Protein AF-A0AA37CK07-F1 (afdb_monomer)

InterPro domains:
  IPR002177 DNA-binding protein Dps [PTHR42932] (2-81)
  IPR002513 Tn3 transposase DDE domain [PF01526] (79-232)
  IPR009078 Ferritin-like superfamily [SSF47240] (3-80)
  IPR012347 Ferritin-like [G3DSA:1.20.1260.10] (1-104)

Secondary structure (DSSP, 8-state):
--HHHHHHHHHHHHHHHHHHHHHHHHH--STTHHHHHHHHHHHHHHHHHHHHHHHHHHHHTT-----SHHHHHHH----THHHHHHHHHHTTSS-HHHHHHHHHHSTTT-HHHHHHHHHHHHHHHHHHHHHHH-HHHHHHHHHHHHHHHHHHHHHHHHTTGGGG----SSHHHHHHHHHHHHHHHHHHHHHHHHHHHHHHHHHHHTT----HHHHTT--TT--TTS--SS-----TT--PPTT--PPPPPPPP-

Sequence (254 aa):
MTVADALKIILANSYAIYLKTKNFHWHVSGPYFRDYHLLLDEQAAEILAVTDAIAERARKTGNTTIRSIGDIARHQTIKDEILRMATSIKQGTATASLMLRKLGSYPRQNGLAVALRELGRIERTLFILDWLQSVELRRRVHAGLNKGEARNALARAVFFNRLGEIRDRSFEQQRYRASGLNLVTAAIVLWNTVYLERAANALRGHGQAVDDGLLQYLSPLGWEHINLTGDYLWRSSAKIGAGKFRPLRPLQPA

Structure (mmCIF, N/CA/C/O backbone):
data_AF-A0AA37CK07-F1
#
_entry.id   AF-A0AA37CK07-F1
#
loop_
_atom_site.group_PDB
_atom_site.id
_atom_site.type_symbol
_atom_site.label_atom_id
_atom_site.label_alt_id
_atom_site.label_comp_id
_atom_site.label_asym_id
_atom_site.label_entity_id
_atom_site.label_seq_id
_atom_site.pdbx_PDB_ins_code
_atom_site.Cartn_x
_atom_site.Cartn_y
_atom_site.Cartn_z
_atom_site.occupancy
_atom_site.B_iso_or_equiv
_atom_site.auth_seq_id
_atom_site.auth_comp_id
_atom_site.auth_asym_id
_atom_site.auth_atom_id
_atom_site.pdbx_PDB_model_num
ATOM 1 N N . MET A 1 1 ? 23.935 10.712 -4.816 1.00 58.50 1 MET A N 1
ATOM 2 C CA . MET A 1 1 ? 23.051 10.789 -5.997 1.00 58.50 1 MET A CA 1
ATOM 3 C C . MET A 1 1 ? 22.009 11.846 -5.708 1.00 58.50 1 MET A C 1
ATOM 5 O O . MET A 1 1 ? 21.306 11.714 -4.712 1.00 58.50 1 MET A O 1
ATOM 9 N N . THR A 1 2 ? 21.981 12.915 -6.494 1.00 81.12 2 THR A N 1
ATOM 10 C CA . THR A 1 2 ? 21.014 14.003 -6.302 1.00 81.12 2 THR A CA 1
ATOM 11 C C . THR A 1 2 ? 19.658 13.635 -6.915 1.00 81.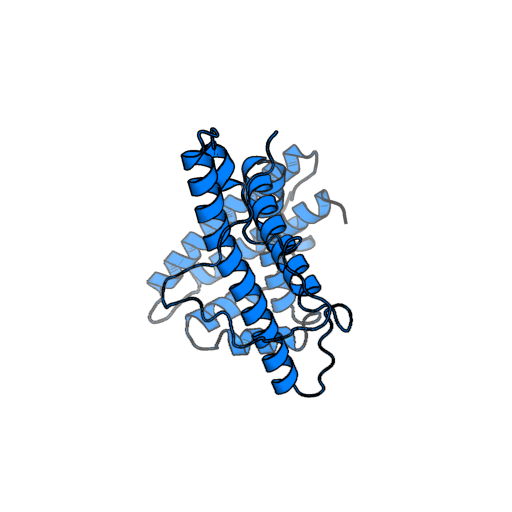12 2 THR A C 1
ATOM 13 O O . THR A 1 2 ? 19.561 12.701 -7.715 1.00 81.12 2 THR A O 1
ATOM 16 N N . VAL A 1 3 ? 18.597 14.371 -6.563 1.00 74.88 3 VAL A N 1
ATOM 17 C CA . VAL A 1 3 ? 17.275 14.226 -7.208 1.00 74.88 3 VAL A CA 1
ATOM 18 C C . VAL A 1 3 ? 17.381 14.469 -8.719 1.00 74.88 3 VAL A C 1
ATOM 20 O O . VAL A 1 3 ? 16.756 13.759 -9.504 1.00 74.88 3 VAL A O 1
ATOM 23 N N . ALA A 1 4 ? 18.236 15.407 -9.130 1.00 77.12 4 ALA A N 1
ATOM 24 C CA . ALA A 1 4 ? 18.516 15.705 -10.530 1.00 77.12 4 ALA A CA 1
ATOM 25 C C . ALA A 1 4 ? 19.107 14.499 -11.277 1.00 77.12 4 ALA A C 1
ATOM 27 O O . ALA A 1 4 ? 18.655 14.161 -12.373 1.00 77.12 4 ALA A O 1
ATOM 28 N N . ASP A 1 5 ? 20.084 13.822 -10.668 1.00 78.12 5 ASP A N 1
ATOM 29 C CA . ASP A 1 5 ? 20.725 12.640 -11.256 1.00 78.12 5 ASP A CA 1
ATOM 30 C C . ASP A 1 5 ? 19.731 11.483 -11.391 1.00 78.12 5 ASP A C 1
ATOM 32 O O . ASP A 1 5 ? 19.689 10.806 -12.418 1.00 78.12 5 ASP A O 1
ATOM 36 N N . ALA A 1 6 ? 18.884 11.288 -10.376 1.00 79.56 6 ALA A N 1
ATOM 37 C CA . ALA A 1 6 ? 17.868 10.244 -10.382 1.00 79.56 6 ALA A CA 1
ATOM 38 C C . ALA A 1 6 ? 16.823 10.462 -11.490 1.00 79.56 6 ALA A C 1
ATOM 40 O O . ALA A 1 6 ? 16.507 9.527 -12.227 1.00 79.56 6 ALA A O 1
ATOM 41 N N . LEU A 1 7 ? 16.328 11.694 -11.657 1.00 82.88 7 LEU A N 1
ATOM 42 C CA . LEU A 1 7 ? 15.384 12.039 -12.727 1.00 82.88 7 LEU A CA 1
ATOM 43 C C . LEU A 1 7 ? 16.002 11.851 -14.116 1.00 82.88 7 LEU A C 1
ATOM 45 O O . LEU A 1 7 ? 15.332 11.377 -15.031 1.00 82.88 7 LEU A O 1
ATOM 49 N N . LYS A 1 8 ? 17.294 12.159 -14.269 1.00 86.56 8 LYS A N 1
ATOM 50 C CA . LYS A 1 8 ? 18.023 11.966 -15.526 1.00 86.56 8 LYS A CA 1
ATOM 51 C C . LYS A 1 8 ? 18.152 10.486 -15.897 1.00 86.56 8 LYS A C 1
ATOM 53 O O . LYS A 1 8 ? 17.919 10.134 -17.048 1.00 86.56 8 LYS A O 1
ATOM 58 N N . ILE A 1 9 ? 18.452 9.615 -14.932 1.00 84.38 9 ILE A N 1
ATOM 59 C CA . ILE A 1 9 ? 18.501 8.157 -15.147 1.00 84.38 9 ILE A CA 1
ATOM 60 C C . ILE A 1 9 ? 17.114 7.611 -15.512 1.00 84.38 9 ILE A C 1
ATOM 62 O O . ILE A 1 9 ? 16.979 6.835 -16.455 1.00 84.38 9 ILE A O 1
ATOM 66 N N . ILE A 1 10 ? 16.070 8.042 -14.801 1.00 85.00 10 ILE A N 1
ATOM 67 C CA . ILE A 1 10 ? 14.686 7.618 -15.057 1.00 85.00 10 ILE A CA 1
ATOM 68 C C . ILE A 1 10 ? 14.226 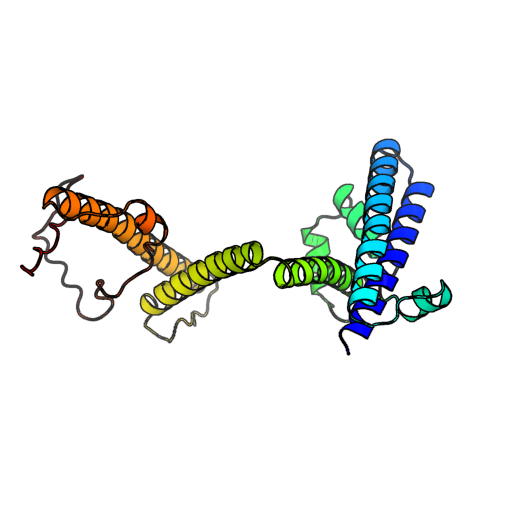8.035 -16.459 1.00 85.00 10 ILE A C 1
ATOM 70 O O . ILE A 1 10 ? 13.651 7.225 -17.189 1.00 85.00 10 ILE A O 1
ATOM 74 N N . LEU A 1 11 ? 14.534 9.265 -16.872 1.00 87.81 11 LEU A N 1
ATOM 75 C CA . LEU A 1 11 ? 14.229 9.740 -18.217 1.00 87.81 11 LEU A CA 1
ATOM 76 C C . LEU A 1 11 ? 14.974 8.914 -19.282 1.00 87.81 11 LEU A C 1
ATOM 78 O O . LEU A 1 11 ? 14.374 8.524 -20.280 1.00 87.81 11 LEU A O 1
ATOM 82 N N . ALA A 1 12 ? 16.246 8.568 -19.045 1.00 86.88 12 ALA A N 1
ATOM 83 C CA . ALA A 1 12 ? 17.048 7.765 -19.978 1.00 86.88 12 ALA A CA 1
ATOM 84 C C . ALA A 1 12 ? 16.465 6.360 -20.133 1.00 86.88 12 ALA A C 1
ATOM 86 O O . ALA A 1 12 ? 16.317 5.845 -21.239 1.00 86.88 12 ALA A O 1
ATOM 87 N N . ASN A 1 13 ? 16.079 5.768 -19.008 1.00 84.19 13 ASN A N 1
ATOM 88 C CA . ASN A 1 13 ? 15.427 4.472 -18.954 1.00 84.19 13 ASN A CA 1
ATOM 89 C C . ASN A 1 13 ? 14.078 4.460 -19.670 1.00 84.19 13 ASN A C 1
ATOM 91 O O . ASN A 1 13 ? 13.774 3.484 -20.347 1.00 84.19 13 ASN A O 1
ATOM 95 N N . SER A 1 14 ? 13.299 5.536 -19.575 1.00 86.56 14 SER A N 1
ATOM 96 C CA . SER A 1 14 ? 11.994 5.630 -20.239 1.00 86.56 14 SER A CA 1
ATOM 97 C C . SER A 1 14 ? 12.145 5.619 -21.765 1.00 86.56 14 SER A C 1
ATOM 99 O O . SER A 1 14 ? 11.479 4.838 -22.441 1.00 86.56 14 SER A O 1
ATOM 101 N N . TYR A 1 15 ? 13.110 6.372 -22.307 1.00 87.88 15 TYR A N 1
ATOM 102 C CA . TYR A 1 15 ? 13.451 6.308 -23.735 1.00 87.88 15 TYR A CA 1
ATOM 103 C C . TYR A 1 15 ? 14.002 4.940 -24.159 1.00 87.88 15 TYR A C 1
ATOM 105 O O . TYR A 1 15 ? 13.663 4.439 -25.233 1.00 87.88 15 TYR A O 1
ATOM 113 N N . ALA A 1 16 ? 14.831 4.314 -23.319 1.00 84.81 16 ALA A N 1
ATOM 114 C CA . ALA A 1 16 ? 15.353 2.978 -23.582 1.00 84.81 16 ALA A CA 1
ATOM 115 C C . ALA A 1 16 ? 14.232 1.929 -23.638 1.00 84.81 16 ALA A C 1
ATOM 117 O O . ALA A 1 16 ? 14.236 1.080 -24.527 1.00 84.81 16 ALA A O 1
ATOM 118 N N . ILE A 1 17 ? 13.264 1.992 -22.718 1.00 81.75 17 ILE A N 1
ATOM 119 C CA . ILE A 1 17 ? 12.090 1.113 -22.725 1.00 81.75 17 ILE A CA 1
ATOM 120 C C . ILE A 1 17 ? 11.251 1.381 -23.972 1.00 81.75 17 ILE A C 1
ATOM 122 O O . ILE A 1 17 ? 10.950 0.429 -24.681 1.00 81.75 17 ILE A O 1
ATOM 126 N N . TYR A 1 18 ? 10.931 2.644 -24.274 1.00 85.00 18 TYR A N 1
ATOM 127 C CA . TYR A 1 18 ? 10.155 3.017 -25.459 1.00 85.00 18 TYR A CA 1
ATOM 128 C C . TYR A 1 18 ? 10.729 2.394 -26.736 1.00 85.00 18 TYR A C 1
ATOM 130 O O . TYR A 1 18 ? 10.026 1.691 -27.466 1.00 85.00 18 TYR A O 1
ATOM 138 N N . LEU A 1 19 ? 12.030 2.597 -26.974 1.00 80.12 19 LEU A N 1
ATOM 139 C CA . LEU A 1 19 ? 12.687 2.104 -28.180 1.00 80.12 19 LEU A CA 1
ATOM 140 C C . LEU A 1 19 ? 12.659 0.573 -28.251 1.00 80.12 19 LEU A C 1
ATOM 142 O O . LEU A 1 19 ? 12.423 0.009 -29.319 1.00 80.12 19 LEU A O 1
ATOM 146 N N . LYS A 1 20 ? 12.854 -0.106 -27.116 1.00 76.06 20 LYS A N 1
ATOM 147 C CA . LYS A 1 20 ? 12.759 -1.568 -27.048 1.00 76.06 20 LYS A CA 1
ATOM 148 C C . LYS A 1 20 ? 11.330 -2.035 -27.323 1.00 76.06 20 LYS A C 1
ATOM 150 O O . LYS A 1 20 ? 11.146 -2.941 -28.126 1.00 76.06 20 LYS A O 1
ATOM 155 N N . THR A 1 21 ? 10.317 -1.404 -26.735 1.00 71.38 21 THR A N 1
ATOM 156 C CA . THR A 1 21 ? 8.905 -1.737 -26.972 1.00 71.38 21 THR A CA 1
ATOM 157 C C . THR A 1 21 ? 8.539 -1.586 -28.452 1.00 71.38 21 THR A C 1
ATOM 159 O O . THR A 1 21 ? 7.966 -2.511 -29.030 1.00 71.38 21 THR A O 1
ATOM 162 N N . LYS A 1 22 ? 8.959 -0.492 -29.110 1.00 79.62 22 LYS A N 1
ATOM 163 C CA . LYS A 1 22 ? 8.770 -0.314 -30.562 1.00 79.62 22 LYS A CA 1
ATOM 164 C C . LYS A 1 22 ? 9.529 -1.352 -31.385 1.00 79.62 22 LYS A C 1
ATOM 166 O O . LYS A 1 22 ? 8.982 -1.857 -32.362 1.00 79.62 22 LYS A O 1
ATOM 171 N N . ASN A 1 23 ? 10.740 -1.730 -30.969 1.00 67.62 23 ASN A N 1
ATOM 172 C CA . ASN A 1 23 ? 11.483 -2.805 -31.618 1.00 67.62 23 ASN A CA 1
ATOM 173 C C . ASN A 1 23 ? 10.697 -4.128 -31.598 1.00 67.62 23 ASN A C 1
ATOM 175 O O . ASN A 1 23 ? 10.566 -4.757 -32.643 1.00 67.62 23 ASN A O 1
ATOM 179 N N . PHE A 1 24 ? 10.094 -4.514 -30.470 1.00 60.53 24 PHE A N 1
ATOM 180 C CA . PHE A 1 24 ? 9.226 -5.697 -30.428 1.00 60.53 24 PHE A CA 1
ATOM 181 C C . PHE A 1 24 ? 7.955 -5.525 -31.262 1.00 60.53 24 PHE A C 1
ATOM 183 O O . PHE A 1 24 ? 7.579 -6.452 -31.966 1.00 60.53 24 PHE A O 1
ATOM 190 N N . HIS A 1 25 ? 7.312 -4.358 -31.232 1.00 66.50 25 HIS A N 1
ATOM 191 C CA . HIS A 1 25 ? 6.132 -4.081 -32.057 1.00 66.50 25 HIS A CA 1
ATOM 192 C C . HIS A 1 25 ? 6.405 -4.276 -33.562 1.00 66.50 25 HIS A C 1
ATOM 194 O O . HIS A 1 25 ? 5.551 -4.811 -34.269 1.00 66.50 25 HIS A O 1
ATOM 200 N N . TRP A 1 26 ? 7.596 -3.903 -34.045 1.00 64.06 26 TRP A N 1
ATOM 201 C CA . TRP A 1 26 ? 7.992 -4.102 -35.445 1.00 64.06 26 TRP A CA 1
ATOM 202 C C . TRP A 1 26 ? 8.338 -5.554 -35.790 1.00 64.06 26 TRP A C 1
ATOM 204 O O . TRP A 1 26 ? 8.102 -5.975 -36.917 1.00 64.06 26 TRP A O 1
ATOM 214 N N . HIS A 1 27 ? 8.899 -6.313 -34.845 1.00 59.53 27 HIS A N 1
ATOM 215 C CA . HIS A 1 27 ? 9.445 -7.653 -35.105 1.00 59.53 27 HIS A CA 1
ATOM 216 C C . HIS A 1 27 ? 8.614 -8.801 -34.502 1.00 59.53 27 HIS A C 1
ATOM 218 O O . HIS A 1 27 ? 9.009 -9.965 -34.593 1.00 59.53 27 HIS A O 1
ATOM 224 N N . VAL A 1 28 ? 7.475 -8.509 -33.864 1.00 56.69 28 VAL A N 1
ATOM 225 C CA . VAL A 1 28 ? 6.564 -9.533 -33.336 1.00 56.69 28 VAL A CA 1
ATOM 226 C C . VAL A 1 28 ? 5.950 -10.340 -34.480 1.00 56.69 28 VAL A C 1
ATOM 228 O O . VAL A 1 28 ? 5.618 -9.805 -35.533 1.00 56.69 28 VAL A O 1
ATOM 231 N N . SER A 1 29 ? 5.801 -11.646 -34.277 1.00 56.16 29 SER A N 1
ATOM 232 C CA . SER A 1 29 ? 5.223 -12.584 -35.242 1.00 56.16 29 SER A CA 1
ATOM 233 C C . SER A 1 29 ? 4.518 -13.736 -34.515 1.00 56.16 29 SER A C 1
ATOM 235 O O . SER A 1 29 ? 4.675 -13.905 -33.303 1.00 56.16 29 SER A O 1
ATOM 237 N N . GLY A 1 30 ? 3.716 -14.519 -35.242 1.00 66.69 30 GLY A N 1
ATOM 238 C CA . GLY A 1 30 ? 3.022 -15.701 -34.722 1.00 66.69 30 GLY A CA 1
ATOM 239 C C . GLY A 1 30 ? 1.492 -15.574 -34.675 1.00 66.69 30 GLY A C 1
ATOM 240 O O . GLY A 1 30 ? 0.941 -14.565 -35.117 1.00 66.69 30 GLY A O 1
ATOM 241 N N . PRO A 1 31 ? 0.792 -16.590 -34.129 1.00 52.53 31 PRO A N 1
ATOM 242 C CA . PRO A 1 31 ? -0.672 -16.716 -34.204 1.00 52.53 31 PRO A CA 1
ATOM 243 C C . PRO A 1 31 ? -1.464 -15.545 -33.605 1.00 52.53 31 PRO A C 1
ATOM 245 O O . PRO A 1 31 ? -2.593 -15.291 -34.005 1.00 52.53 31 PRO A O 1
ATOM 248 N N . TYR A 1 32 ? -0.857 -14.810 -32.673 1.00 61.09 32 TYR A N 1
ATOM 249 C CA . TYR A 1 32 ? -1.463 -13.680 -31.963 1.00 61.09 32 TYR A CA 1
ATOM 250 C C . TYR A 1 32 ? -0.870 -12.324 -32.378 1.00 61.09 32 TYR A C 1
ATOM 252 O O . TYR A 1 32 ? -0.945 -11.357 -31.622 1.00 61.09 32 TYR A O 1
ATOM 260 N N . PHE A 1 33 ? -0.235 -12.249 -33.555 1.00 61.75 33 PHE A N 1
ATOM 261 C CA . PHE A 1 33 ? 0.481 -11.065 -34.043 1.00 61.75 33 PHE A CA 1
ATOM 262 C C . PHE A 1 33 ? -0.279 -9.754 -33.800 1.00 61.75 33 PHE A C 1
ATOM 264 O O . PHE A 1 33 ? 0.271 -8.837 -33.196 1.00 61.75 33 PHE A O 1
ATOM 271 N N . ARG A 1 34 ? -1.551 -9.687 -34.212 1.00 67.00 34 ARG A N 1
ATOM 272 C CA . ARG A 1 34 ? -2.364 -8.465 -34.151 1.00 67.00 34 ARG A CA 1
ATOM 273 C C . ARG A 1 34 ? -2.510 -7.922 -32.728 1.00 67.00 34 ARG A C 1
ATOM 275 O O . ARG A 1 34 ? -2.295 -6.734 -32.508 1.00 67.00 34 ARG A O 1
ATOM 282 N N . ASP A 1 35 ? -2.841 -8.782 -31.772 1.00 58.94 35 ASP A N 1
ATOM 283 C CA . ASP A 1 35 ? -3.107 -8.363 -30.393 1.00 58.94 35 ASP A CA 1
ATOM 284 C C . ASP A 1 35 ? -1.831 -7.886 -29.698 1.00 58.94 35 ASP A C 1
ATOM 286 O O . ASP A 1 35 ? -1.844 -6.903 -28.959 1.00 58.94 35 ASP A O 1
ATOM 290 N N . TYR A 1 36 ? -0.701 -8.547 -29.964 1.00 51.12 36 TYR A N 1
ATOM 291 C CA . TYR A 1 36 ? 0.589 -8.101 -29.443 1.00 51.12 36 TYR A CA 1
ATOM 292 C C . TYR A 1 36 ? 1.091 -6.836 -30.133 1.00 51.12 36 TYR A C 1
ATOM 294 O O . TYR A 1 36 ? 1.643 -5.972 -29.459 1.00 51.12 36 TYR A O 1
ATOM 302 N N . HIS A 1 37 ? 0.887 -6.707 -31.442 1.00 68.50 37 HIS A N 1
ATOM 303 C CA . HIS A 1 37 ? 1.281 -5.526 -32.198 1.00 68.50 37 HIS A CA 1
ATOM 304 C C . HIS A 1 37 ? 0.569 -4.271 -31.676 1.00 68.50 37 HIS A C 1
ATOM 306 O O . HIS A 1 37 ? 1.240 -3.280 -31.398 1.00 68.50 37 HIS A O 1
ATOM 312 N N . LEU A 1 38 ? -0.751 -4.340 -31.460 1.00 66.00 38 LEU A N 1
ATOM 313 C CA . LEU A 1 38 ? -1.540 -3.230 -30.912 1.00 66.00 38 LEU A CA 1
ATOM 314 C C . LEU A 1 38 ? -1.180 -2.923 -29.454 1.00 66.00 38 LEU A C 1
ATOM 316 O O . LEU A 1 38 ? -0.927 -1.771 -29.124 1.00 66.00 38 LEU A O 1
ATOM 320 N N . LEU A 1 39 ? -1.076 -3.948 -28.601 1.00 72.81 39 LEU A N 1
ATOM 321 C CA . LEU A 1 39 ? -0.712 -3.765 -27.192 1.00 72.81 39 LEU A CA 1
ATOM 322 C C . LEU A 1 39 ? 0.665 -3.107 -27.029 1.00 72.81 39 LEU A C 1
ATOM 324 O O . LEU A 1 39 ? 0.839 -2.225 -26.195 1.00 72.81 39 LEU A O 1
ATOM 328 N N . LEU A 1 40 ? 1.663 -3.545 -27.799 1.00 66.75 40 LEU A N 1
ATOM 329 C CA . LEU A 1 40 ? 3.005 -2.967 -27.727 1.00 66.75 40 LEU A CA 1
ATOM 330 C C . LEU A 1 40 ? 3.031 -1.529 -28.261 1.00 66.75 40 LEU A C 1
ATOM 332 O O . LEU A 1 40 ? 3.838 -0.730 -27.792 1.00 66.75 40 LEU A O 1
ATOM 336 N N . ASP A 1 41 ? 2.165 -1.188 -29.216 1.00 75.31 41 ASP A N 1
ATOM 337 C CA . ASP A 1 41 ? 2.055 0.183 -29.718 1.00 75.31 41 ASP A CA 1
ATOM 338 C C . ASP A 1 41 ? 1.420 1.119 -28.686 1.00 75.31 41 ASP A C 1
ATOM 340 O O . ASP A 1 41 ? 1.963 2.186 -28.403 1.00 75.31 41 ASP A O 1
ATOM 344 N N . GLU A 1 42 ? 0.333 0.671 -28.056 1.00 78.06 42 GLU A N 1
ATOM 345 C CA . GLU A 1 42 ? -0.335 1.375 -26.959 1.00 78.06 42 GLU A CA 1
ATOM 346 C C . GLU A 1 42 ? 0.635 1.618 -25.796 1.00 78.06 42 GLU A C 1
ATOM 348 O O . GLU A 1 42 ? 0.844 2.757 -25.378 1.00 78.06 42 GLU A O 1
ATOM 353 N N . GLN A 1 43 ? 1.343 0.574 -25.356 1.00 69.69 43 GLN A N 1
ATOM 354 C CA . GLN A 1 43 ? 2.358 0.699 -24.310 1.00 69.69 43 GLN A CA 1
ATOM 355 C C . GLN A 1 43 ? 3.488 1.656 -24.705 1.00 69.69 43 GLN A C 1
ATOM 357 O O . GLN A 1 43 ? 3.973 2.422 -23.874 1.00 69.69 43 GLN A O 1
ATOM 362 N N . ALA A 1 44 ? 3.940 1.634 -25.963 1.00 77.06 44 ALA A N 1
ATOM 363 C CA . ALA A 1 44 ? 4.968 2.561 -26.422 1.00 77.06 44 ALA A CA 1
ATOM 364 C C . ALA A 1 44 ? 4.475 4.017 -26.384 1.00 77.06 44 ALA A C 1
ATOM 366 O O . ALA A 1 44 ? 5.236 4.894 -25.971 1.00 77.06 44 ALA A O 1
ATOM 367 N N . ALA A 1 45 ? 3.222 4.273 -26.762 1.00 84.12 45 ALA A N 1
ATOM 368 C CA . ALA A 1 45 ? 2.621 5.601 -26.690 1.00 84.12 45 ALA A CA 1
ATOM 369 C C . ALA A 1 45 ? 2.533 6.109 -25.240 1.00 84.12 45 ALA A C 1
ATOM 371 O O . ALA A 1 45 ? 2.940 7.239 -24.963 1.00 84.12 45 ALA A O 1
ATOM 372 N N . GLU A 1 46 ? 2.097 5.261 -24.304 1.00 82.19 46 GLU A N 1
ATOM 373 C CA . GLU A 1 46 ? 2.057 5.587 -22.872 1.00 82.19 46 GLU A CA 1
ATOM 374 C C . GLU A 1 46 ? 3.453 5.907 -22.319 1.00 82.19 46 GLU A C 1
ATOM 376 O O . GLU A 1 46 ? 3.655 6.935 -21.670 1.00 82.19 46 GLU A O 1
ATOM 381 N N . ILE A 1 47 ? 4.449 5.065 -22.618 1.00 80.69 47 ILE A N 1
ATOM 382 C CA . ILE A 1 47 ? 5.831 5.266 -22.160 1.00 80.69 47 ILE A CA 1
ATOM 383 C C . ILE A 1 47 ? 6.413 6.564 -22.732 1.00 80.69 47 ILE A C 1
ATOM 385 O O . ILE A 1 47 ? 7.109 7.295 -22.021 1.00 80.69 47 ILE A O 1
ATOM 389 N N . LEU A 1 48 ? 6.129 6.870 -24.002 1.00 87.81 48 LEU A N 1
ATOM 390 C CA . LEU A 1 48 ? 6.599 8.099 -24.632 1.00 87.81 48 LEU A CA 1
ATOM 391 C C . LEU A 1 48 ? 5.962 9.332 -23.976 1.00 87.81 48 LEU A C 1
ATOM 393 O O . LEU A 1 48 ? 6.678 10.277 -23.655 1.00 87.81 48 LEU A O 1
ATOM 397 N N . ALA A 1 49 ? 4.658 9.300 -23.694 1.00 84.38 49 ALA A N 1
ATOM 398 C CA . ALA A 1 49 ? 3.955 10.383 -23.003 1.00 84.38 49 ALA A CA 1
ATOM 399 C C . ALA A 1 49 ? 4.518 10.648 -21.592 1.00 84.38 49 ALA A C 1
ATOM 401 O O . ALA A 1 49 ? 4.698 11.798 -21.189 1.00 84.38 49 ALA A O 1
ATOM 402 N N . VAL A 1 50 ? 4.881 9.594 -20.855 1.00 84.81 50 VAL A N 1
ATOM 403 C CA . VAL A 1 50 ? 5.497 9.715 -19.522 1.00 84.81 50 VAL A CA 1
ATOM 404 C C . VAL A 1 50 ? 6.857 10.425 -19.577 1.00 84.81 50 VAL A C 1
ATOM 406 O O . VAL A 1 50 ? 7.226 11.117 -18.622 1.00 84.81 50 VAL A O 1
ATOM 409 N N . THR A 1 51 ? 7.606 10.307 -20.683 1.00 88.94 51 THR A N 1
ATOM 410 C CA . THR A 1 51 ? 8.921 10.964 -20.805 1.00 88.94 51 THR A CA 1
ATOM 411 C C . THR A 1 51 ? 8.831 12.485 -20.710 1.00 88.94 51 THR A C 1
ATOM 413 O O . THR A 1 51 ? 9.673 13.100 -20.050 1.00 88.94 51 THR A O 1
ATOM 416 N N . ASP A 1 52 ? 7.793 13.081 -21.297 1.00 85.25 52 ASP A N 1
ATOM 417 C CA . ASP A 1 52 ? 7.573 14.524 -21.275 1.00 85.25 52 ASP A CA 1
ATOM 418 C C . ASP A 1 52 ? 7.236 15.003 -19.857 1.00 85.25 52 ASP A C 1
ATOM 420 O O . ASP A 1 52 ? 7.912 15.874 -19.309 1.00 85.25 52 ASP A O 1
ATOM 424 N N . ALA A 1 53 ? 6.319 14.308 -19.178 1.00 85.62 53 ALA A N 1
ATOM 425 C CA . ALA A 1 53 ? 5.972 14.595 -17.789 1.00 85.62 53 ALA A CA 1
ATOM 426 C C . ALA A 1 53 ? 7.197 14.551 -16.850 1.00 85.62 53 ALA A C 1
ATOM 428 O O . ALA A 1 53 ? 7.342 15.402 -15.967 1.00 85.62 53 ALA A O 1
ATOM 429 N N . ILE A 1 54 ? 8.108 13.588 -17.034 1.00 84.38 54 ILE A N 1
ATOM 430 C CA . ILE A 1 54 ? 9.362 13.507 -16.264 1.00 84.38 54 ILE A CA 1
ATOM 431 C C . ILE A 1 54 ? 10.293 14.679 -16.614 1.00 84.38 54 ILE A C 1
ATOM 433 O O . ILE A 1 54 ? 10.877 15.293 -15.714 1.00 84.38 54 ILE A O 1
ATOM 437 N N . ALA A 1 55 ? 10.440 14.998 -17.902 1.00 85.56 55 ALA A N 1
ATOM 438 C CA . ALA A 1 55 ? 11.315 16.066 -18.376 1.00 85.56 55 ALA A CA 1
ATOM 439 C C . ALA A 1 55 ? 10.849 17.451 -17.895 1.00 85.56 55 ALA A C 1
ATOM 441 O O . ALA A 1 55 ? 11.649 18.206 -17.331 1.00 85.56 55 ALA A O 1
ATOM 442 N N . GLU A 1 56 ? 9.562 17.769 -18.029 1.00 87.50 56 GLU A N 1
ATOM 443 C CA . GLU A 1 56 ? 8.981 19.023 -17.549 1.00 87.50 56 GLU A CA 1
ATOM 444 C C . GLU A 1 56 ? 9.135 19.180 -16.032 1.00 87.50 56 GLU A C 1
ATOM 446 O O . GLU A 1 56 ? 9.510 20.249 -15.539 1.00 87.50 56 GLU A O 1
ATOM 451 N N . ARG A 1 57 ? 8.903 18.106 -15.265 1.00 79.19 57 ARG A N 1
ATOM 452 C CA . ARG A 1 57 ? 9.066 18.118 -13.800 1.00 79.19 57 ARG A CA 1
ATOM 453 C C . ARG A 1 57 ? 10.534 18.305 -13.388 1.00 79.19 57 ARG A C 1
ATOM 455 O O . ARG A 1 57 ? 10.815 19.033 -12.431 1.00 79.19 57 ARG A O 1
ATOM 462 N N . ALA A 1 58 ? 11.487 17.735 -14.125 1.00 83.38 58 ALA A N 1
ATOM 463 C CA . ALA A 1 58 ? 12.911 17.991 -13.906 1.00 83.38 58 ALA A CA 1
ATOM 464 C C . ALA A 1 58 ? 13.283 19.462 -14.184 1.00 83.38 58 ALA A C 1
ATOM 466 O O . ALA A 1 58 ? 14.045 20.057 -13.422 1.00 83.38 58 ALA A O 1
ATOM 467 N N . ARG A 1 59 ? 12.702 20.091 -15.214 1.00 86.75 59 ARG A N 1
ATOM 468 C CA . ARG A 1 59 ? 12.913 21.523 -15.499 1.00 86.75 59 ARG A CA 1
ATOM 469 C C . ARG A 1 59 ? 12.290 22.433 -14.439 1.00 86.75 59 ARG A C 1
ATOM 471 O O . ARG A 1 59 ? 12.953 23.370 -14.001 1.00 86.75 59 ARG A O 1
ATOM 478 N N . LYS A 1 60 ? 11.075 22.129 -13.967 1.00 83.06 60 LYS A N 1
ATOM 479 C CA . LYS A 1 60 ? 10.380 22.882 -12.899 1.00 83.06 60 LYS A CA 1
ATOM 480 C C . LYS A 1 60 ? 11.136 22.892 -11.565 1.00 83.06 60 LYS A C 1
ATOM 482 O O . LYS A 1 60 ? 10.972 23.815 -10.781 1.00 83.06 60 LYS A O 1
ATOM 487 N N . THR A 1 61 ? 11.992 21.900 -11.320 1.00 76.44 61 THR A N 1
ATOM 488 C CA . THR A 1 61 ? 12.852 21.823 -10.124 1.00 76.44 61 THR A CA 1
ATOM 489 C C . THR A 1 61 ? 14.238 22.456 -10.321 1.00 76.44 61 THR A C 1
ATOM 491 O O . THR A 1 61 ? 15.120 22.263 -9.490 1.00 76.44 61 THR A O 1
ATOM 494 N N . GLY A 1 62 ? 14.448 23.202 -11.415 1.00 77.88 62 GLY A N 1
ATOM 495 C CA . GLY A 1 62 ? 15.707 23.891 -11.731 1.00 77.88 62 GLY A CA 1
ATOM 496 C C . GLY A 1 62 ? 16.783 23.000 -12.360 1.00 77.88 62 GLY A C 1
ATOM 497 O O . GLY A 1 62 ? 17.891 23.461 -12.630 1.00 77.88 62 GLY A O 1
ATOM 498 N N . ASN A 1 63 ? 16.476 21.728 -12.628 1.00 80.12 63 ASN A N 1
ATOM 499 C CA . ASN A 1 63 ? 17.457 20.751 -13.083 1.00 80.12 63 ASN A CA 1
ATOM 500 C C . ASN A 1 63 ? 17.578 20.701 -14.615 1.00 80.12 63 ASN A C 1
ATOM 502 O O . ASN A 1 63 ? 16.746 21.208 -15.376 1.00 80.12 63 ASN A O 1
ATOM 506 N N . THR A 1 64 ? 18.661 20.085 -15.090 1.00 80.81 64 THR A N 1
ATOM 507 C CA . THR A 1 64 ? 18.883 19.820 -16.519 1.00 80.81 64 THR A CA 1
ATOM 508 C C . THR A 1 64 ? 18.404 18.421 -16.892 1.00 80.81 64 THR A C 1
ATOM 510 O O . THR A 1 64 ? 18.552 17.477 -16.117 1.00 80.81 64 THR A O 1
ATOM 513 N N . THR A 1 65 ? 17.857 18.282 -18.097 1.00 84.12 65 THR A N 1
ATOM 514 C CA . THR A 1 65 ? 17.342 17.018 -18.641 1.00 84.12 65 THR A CA 1
ATOM 515 C C . THR A 1 65 ? 18.335 16.376 -19.613 1.00 84.12 65 THR A C 1
ATOM 517 O O . THR A 1 65 ? 19.449 16.871 -19.815 1.00 84.12 65 THR A O 1
ATOM 520 N N . ILE A 1 66 ? 17.940 15.237 -20.184 1.00 86.69 66 ILE A N 1
ATOM 521 C CA . ILE A 1 66 ? 18.639 14.572 -21.287 1.00 86.69 66 ILE A CA 1
ATOM 522 C C . ILE A 1 66 ? 18.593 15.451 -22.534 1.00 86.69 66 ILE A C 1
ATOM 524 O O . ILE A 1 66 ? 17.565 16.060 -22.815 1.00 86.69 66 ILE A O 1
ATOM 528 N N . ARG A 1 67 ? 19.705 15.505 -23.276 1.00 85.06 67 ARG A N 1
ATOM 529 C CA . ARG A 1 67 ? 19.858 16.403 -24.430 1.00 85.06 67 ARG A CA 1
ATOM 530 C C . ARG A 1 67 ? 20.136 15.680 -25.742 1.00 85.06 67 ARG A C 1
ATOM 532 O O . ARG A 1 67 ? 20.084 16.300 -26.795 1.00 85.06 67 ARG A O 1
ATOM 539 N N . SER A 1 68 ? 20.465 14.392 -25.695 1.00 86.25 68 SER A N 1
ATOM 540 C CA . SER A 1 68 ? 20.851 13.630 -26.881 1.00 86.25 68 SER A CA 1
ATOM 541 C C . SER A 1 68 ? 20.667 12.129 -26.688 1.00 86.25 68 SER A C 1
ATOM 543 O O . SER A 1 68 ? 20.656 11.628 -25.563 1.00 86.25 68 SER A O 1
ATOM 545 N N . ILE A 1 69 ? 20.625 11.393 -27.802 1.00 83.69 69 ILE A N 1
ATOM 546 C CA . ILE A 1 69 ? 20.661 9.923 -27.803 1.00 83.69 69 ILE A CA 1
ATOM 547 C C . ILE A 1 69 ? 21.932 9.409 -27.106 1.00 83.69 69 ILE A C 1
ATOM 549 O O . ILE A 1 69 ? 21.875 8.447 -26.343 1.00 83.69 69 ILE A O 1
ATOM 553 N N . GLY A 1 70 ? 23.068 10.090 -27.287 1.00 83.06 70 GLY A N 1
ATOM 554 C CA . GLY A 1 70 ? 24.311 9.762 -26.585 1.00 83.06 70 GLY A CA 1
ATOM 555 C C . GLY A 1 70 ? 24.215 9.941 -25.065 1.00 83.06 70 GLY A C 1
ATOM 556 O O . GLY A 1 70 ? 24.812 9.167 -24.319 1.00 83.06 70 GLY A O 1
ATOM 557 N N . ASP A 1 71 ? 23.441 10.918 -24.587 1.00 84.50 71 ASP A N 1
ATOM 558 C CA . ASP A 1 71 ? 23.170 11.079 -23.154 1.00 84.50 71 ASP A CA 1
ATOM 559 C C . ASP A 1 71 ? 22.238 9.985 -22.628 1.00 84.50 71 ASP A C 1
ATOM 561 O O . ASP A 1 71 ? 22.481 9.485 -21.530 1.00 84.50 71 ASP A O 1
ATOM 565 N N . ILE A 1 72 ? 21.224 9.578 -23.405 1.00 84.56 72 ILE A N 1
ATOM 566 C CA . ILE A 1 72 ? 20.366 8.426 -23.075 1.00 84.56 72 ILE A CA 1
ATOM 567 C C . ILE A 1 72 ? 21.240 7.185 -22.908 1.00 84.56 72 ILE A C 1
ATOM 569 O O . ILE A 1 72 ? 21.178 6.521 -21.877 1.00 84.56 72 ILE A O 1
ATOM 573 N N . ALA A 1 73 ? 22.115 6.914 -23.878 1.00 78.88 73 ALA A N 1
ATOM 574 C CA . ALA A 1 73 ? 22.984 5.746 -23.857 1.00 78.88 73 ALA A CA 1
ATOM 575 C C . ALA A 1 73 ? 23.940 5.726 -22.654 1.00 78.88 73 ALA A C 1
ATOM 577 O O . ALA A 1 73 ? 24.182 4.661 -22.091 1.00 78.88 73 ALA A O 1
ATOM 578 N N . ARG A 1 74 ? 24.449 6.894 -22.238 1.00 81.50 74 ARG A N 1
ATOM 579 C CA . ARG A 1 74 ? 25.344 7.033 -21.078 1.00 81.50 74 ARG A CA 1
ATOM 580 C C . ARG A 1 74 ? 24.646 6.855 -19.728 1.00 81.50 74 ARG A C 1
ATOM 582 O O . ARG A 1 74 ? 25.305 6.454 -18.775 1.00 81.50 74 ARG A O 1
ATOM 589 N N . HIS A 1 75 ? 23.354 7.169 -19.632 1.00 84.62 75 HIS A N 1
ATOM 590 C CA . HIS A 1 75 ? 22.631 7.195 -18.352 1.00 84.62 75 HIS A CA 1
ATOM 591 C C . HIS A 1 75 ? 21.585 6.085 -18.201 1.00 84.62 75 HIS A C 1
ATOM 593 O O . HIS A 1 75 ? 21.104 5.866 -17.089 1.00 84.62 75 HIS A O 1
ATOM 599 N N . GLN A 1 76 ? 21.226 5.383 -19.281 1.00 79.56 76 GLN A N 1
ATOM 600 C CA . GLN A 1 76 ? 20.331 4.234 -19.196 1.00 79.56 76 GLN A CA 1
ATOM 601 C C . GLN A 1 76 ? 20.979 3.108 -18.385 1.00 79.56 76 GLN A C 1
ATOM 603 O O . GLN A 1 76 ? 22.165 2.803 -18.508 1.00 79.56 76 GLN A O 1
ATOM 608 N N . THR A 1 77 ? 20.167 2.441 -17.582 1.00 76.69 77 THR A N 1
ATOM 609 C CA . THR A 1 77 ? 20.542 1.253 -16.814 1.00 76.69 77 THR A CA 1
ATOM 610 C C . THR A 1 77 ? 19.768 0.011 -17.267 1.00 76.69 77 THR A C 1
ATOM 612 O O . THR A 1 77 ? 20.112 -1.108 -16.879 1.00 76.69 77 THR A O 1
ATOM 615 N N . ILE A 1 78 ? 18.753 0.180 -18.124 1.00 66.25 78 ILE A N 1
ATOM 616 C CA . ILE A 1 78 ? 17.906 -0.897 -18.647 1.00 66.25 78 ILE A CA 1
ATOM 617 C C . ILE A 1 78 ? 18.569 -1.603 -19.837 1.00 66.25 78 ILE A C 1
ATOM 619 O O . ILE A 1 78 ? 18.787 -1.023 -20.899 1.00 66.25 78 ILE A O 1
ATOM 623 N N . LYS A 1 79 ? 18.825 -2.904 -19.666 1.00 64.38 79 LYS A N 1
ATOM 624 C CA . LYS A 1 79 ? 19.281 -3.828 -20.721 1.00 64.38 79 LYS A CA 1
ATOM 625 C C . LYS A 1 79 ? 18.082 -4.528 -21.388 1.00 64.38 79 LYS A C 1
ATOM 627 O O . LYS A 1 79 ? 16.993 -4.539 -20.821 1.00 64.38 79 LYS A O 1
ATOM 632 N N . ASP A 1 80 ? 18.269 -5.130 -22.566 1.00 59.44 80 ASP A N 1
ATOM 633 C CA . ASP A 1 80 ? 17.212 -5.695 -23.443 1.00 59.44 80 ASP A CA 1
ATOM 634 C C . ASP A 1 80 ? 16.297 -6.796 -22.852 1.00 59.44 80 ASP A C 1
ATOM 636 O O . ASP A 1 80 ? 15.360 -7.247 -23.505 1.00 59.44 80 ASP A O 1
ATOM 640 N N . GLU A 1 81 ? 16.508 -7.249 -21.616 1.00 63.59 81 GLU A N 1
ATOM 641 C CA . GLU A 1 81 ? 15.923 -8.504 -21.129 1.00 63.59 81 GLU A CA 1
ATOM 642 C C . GLU A 1 81 ? 14.491 -8.413 -20.559 1.00 63.59 81 GLU A C 1
ATOM 644 O O . GLU A 1 81 ? 13.820 -9.447 -20.499 1.00 63.59 81 GLU A O 1
ATOM 649 N N . ILE A 1 82 ? 13.998 -7.229 -20.147 1.00 64.56 82 ILE A N 1
ATOM 650 C CA . ILE A 1 82 ? 12.681 -7.083 -19.469 1.00 64.56 82 ILE A CA 1
ATOM 651 C C . ILE A 1 82 ? 11.529 -7.579 -20.342 1.00 64.56 82 ILE A C 1
ATOM 653 O O . ILE A 1 82 ? 10.698 -8.375 -19.901 1.00 64.56 82 ILE A O 1
ATOM 657 N N . LEU A 1 83 ? 1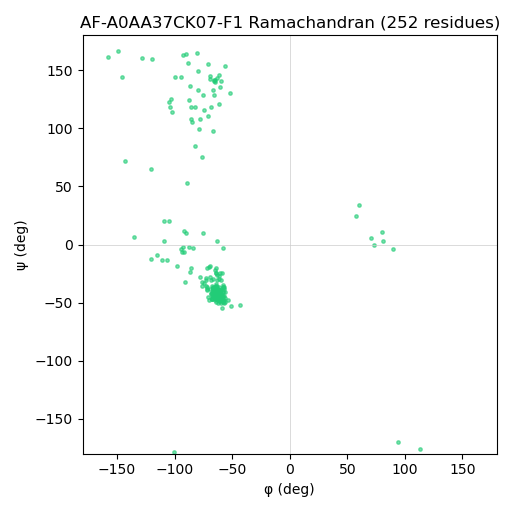1.483 -7.113 -21.587 1.00 63.78 83 LEU A N 1
ATOM 658 C CA . LEU A 1 83 ? 10.371 -7.386 -22.494 1.00 63.78 83 LEU A CA 1
ATOM 659 C C . LEU A 1 83 ? 10.314 -8.870 -22.877 1.00 63.78 83 LEU A C 1
ATOM 661 O O . LEU A 1 83 ? 9.234 -9.455 -22.896 1.00 63.78 83 LEU A O 1
ATOM 665 N N . ARG A 1 84 ? 11.472 -9.531 -23.031 1.00 68.12 84 ARG A N 1
ATOM 666 C CA . ARG A 1 84 ? 11.542 -10.988 -23.241 1.00 68.12 84 ARG A CA 1
ATOM 667 C C . ARG A 1 84 ? 10.883 -11.765 -22.094 1.00 68.12 84 ARG A C 1
ATOM 669 O O . ARG A 1 84 ? 10.184 -12.748 -22.343 1.00 68.12 84 ARG A O 1
ATOM 676 N N . MET A 1 85 ? 11.080 -11.339 -20.844 1.00 70.19 85 MET A N 1
ATOM 677 C CA . MET A 1 85 ? 10.441 -11.971 -19.683 1.00 70.19 85 MET A CA 1
ATOM 678 C C . MET A 1 85 ? 8.925 -11.755 -19.679 1.00 70.19 85 MET A C 1
ATOM 680 O O . MET A 1 85 ? 8.183 -12.718 -19.488 1.00 70.19 85 MET A O 1
ATOM 684 N N . ALA A 1 86 ? 8.467 -10.521 -19.909 1.00 65.94 86 ALA A N 1
ATOM 685 C CA . ALA A 1 86 ? 7.042 -10.192 -19.925 1.00 65.94 86 ALA A CA 1
ATOM 686 C C . ALA A 1 86 ? 6.285 -10.996 -20.996 1.00 65.94 86 ALA A C 1
ATOM 688 O O . ALA A 1 86 ? 5.256 -11.608 -20.701 1.00 65.94 86 ALA A O 1
ATOM 689 N N . THR A 1 87 ? 6.842 -11.087 -22.208 1.00 66.88 87 THR A N 1
ATOM 690 C CA . THR A 1 87 ? 6.258 -11.879 -23.298 1.00 66.88 87 THR A CA 1
ATOM 691 C C . THR A 1 87 ? 6.258 -13.374 -22.979 1.00 66.88 87 THR A C 1
ATOM 693 O O . THR A 1 87 ? 5.261 -14.039 -23.239 1.00 66.88 87 THR A O 1
ATOM 696 N N . SER A 1 88 ? 7.311 -13.904 -22.343 1.00 73.69 88 SER A N 1
ATOM 697 C CA . SER A 1 88 ? 7.366 -15.326 -21.953 1.00 73.69 88 SER A CA 1
ATOM 698 C C . SER A 1 88 ? 6.296 -15.702 -20.919 1.00 73.69 88 SER A C 1
ATOM 700 O O . SER A 1 88 ? 5.727 -16.789 -20.978 1.00 73.69 88 SER A O 1
ATOM 702 N N . ILE A 1 89 ? 5.986 -14.790 -19.989 1.00 73.12 89 ILE A N 1
ATOM 703 C CA . ILE A 1 89 ? 4.896 -14.984 -19.022 1.00 73.12 89 ILE A CA 1
ATOM 704 C C . ILE A 1 89 ? 3.540 -14.915 -19.721 1.00 73.12 89 ILE A C 1
ATOM 706 O O . ILE A 1 89 ? 2.702 -15.791 -19.522 1.00 73.12 89 ILE A O 1
ATOM 710 N N . LYS A 1 90 ? 3.327 -13.897 -20.562 1.00 65.38 90 LYS A N 1
ATOM 711 C CA . LYS A 1 90 ? 2.043 -13.676 -21.239 1.00 65.38 90 LYS A CA 1
ATOM 712 C C . LYS A 1 90 ? 1.703 -14.780 -22.252 1.00 65.38 90 LYS A C 1
ATOM 714 O O . LYS A 1 90 ? 0.530 -15.063 -22.447 1.00 65.38 90 LYS A O 1
ATOM 719 N N . GLN A 1 91 ? 2.710 -15.405 -22.861 1.00 73.62 91 GLN A N 1
ATOM 720 C CA . GLN A 1 91 ? 2.563 -16.535 -23.791 1.00 73.62 91 GLN A CA 1
ATOM 721 C C . GLN A 1 91 ? 2.528 -17.905 -23.092 1.00 73.62 91 GLN A C 1
ATOM 723 O O . GLN A 1 91 ? 2.432 -18.933 -23.754 1.00 73.62 91 GLN A O 1
ATOM 728 N N . GLY A 1 92 ? 2.676 -17.950 -21.763 1.00 74.62 92 GLY A N 1
ATOM 729 C CA . GLY A 1 92 ? 2.680 -19.200 -20.999 1.00 74.62 92 GLY A CA 1
ATOM 730 C C . GLY A 1 92 ? 3.922 -20.080 -21.191 1.00 74.62 92 GLY A C 1
ATOM 731 O O . GLY A 1 92 ? 3.976 -21.172 -20.633 1.00 74.62 92 GLY A O 1
ATOM 732 N N . THR A 1 93 ? 4.946 -19.618 -21.918 1.00 79.00 93 THR A N 1
ATOM 733 C CA . THR A 1 93 ? 6.209 -20.358 -22.101 1.00 79.00 93 THR A CA 1
ATOM 734 C C . THR A 1 93 ? 7.042 -20.415 -20.819 1.00 79.00 93 THR A C 1
ATOM 736 O O . THR A 1 93 ? 7.902 -21.282 -20.667 1.00 79.00 93 THR A O 1
ATOM 739 N N . ALA A 1 94 ? 6.772 -19.521 -19.863 1.00 72.81 94 ALA A N 1
ATOM 740 C CA . ALA A 1 94 ? 7.280 -19.596 -18.502 1.00 72.81 94 ALA A CA 1
ATOM 741 C C . ALA A 1 94 ? 6.264 -19.053 -17.492 1.00 72.81 94 ALA A C 1
ATOM 743 O O . ALA A 1 94 ? 5.593 -18.056 -17.739 1.00 72.81 94 ALA A O 1
ATOM 744 N N . THR A 1 95 ? 6.191 -19.654 -16.303 1.00 70.88 95 THR A N 1
ATOM 745 C CA . THR A 1 95 ? 5.306 -19.161 -15.240 1.00 70.88 95 THR A CA 1
ATOM 746 C C . THR A 1 95 ? 5.917 -17.968 -14.499 1.00 70.88 95 THR A C 1
ATOM 748 O O . THR A 1 95 ? 7.135 -17.874 -14.313 1.00 70.88 95 THR A O 1
ATOM 751 N N . ALA A 1 96 ? 5.064 -17.068 -13.998 1.00 63.41 96 ALA A N 1
ATOM 752 C CA . ALA A 1 96 ? 5.498 -15.938 -13.173 1.00 63.41 96 ALA A CA 1
ATOM 753 C C . ALA A 1 96 ? 6.269 -16.396 -11.917 1.00 63.41 96 ALA A C 1
ATOM 755 O O . ALA A 1 96 ? 7.264 -15.781 -11.538 1.00 63.41 96 ALA A O 1
ATOM 756 N N . SER A 1 97 ? 5.874 -17.522 -11.312 1.00 62.69 97 SER A N 1
ATOM 757 C CA . SER A 1 97 ? 6.558 -18.113 -10.155 1.00 62.69 97 SER A CA 1
ATOM 758 C C . SER A 1 97 ? 7.963 -18.624 -10.491 1.00 62.69 97 SER A C 1
ATOM 760 O O . SER A 1 97 ? 8.898 -18.394 -9.721 1.00 62.69 97 SER A O 1
ATOM 762 N N . LEU A 1 98 ? 8.145 -19.258 -11.656 1.00 67.94 98 LEU A N 1
ATOM 763 C CA . LEU A 1 98 ? 9.455 -19.695 -12.145 1.00 67.94 98 LEU A CA 1
ATOM 764 C C . LEU A 1 98 ? 10.381 -18.500 -12.398 1.00 67.94 98 LEU A C 1
ATOM 766 O O . LEU A 1 98 ? 11.551 -18.529 -12.011 1.00 67.94 98 LEU A O 1
ATOM 770 N N . MET A 1 99 ? 9.847 -17.438 -13.002 1.00 68.62 99 MET A N 1
ATOM 771 C CA . MET A 1 99 ? 10.596 -16.212 -13.267 1.00 68.62 99 MET A CA 1
ATOM 772 C C . MET A 1 99 ? 11.011 -15.509 -11.971 1.00 68.62 99 MET A C 1
ATOM 774 O O . MET A 1 99 ? 12.183 -15.180 -11.810 1.00 68.62 99 MET A O 1
ATOM 778 N N . LEU A 1 100 ? 10.104 -15.363 -10.999 1.00 64.88 100 LEU A N 1
ATOM 779 C CA . LEU A 1 100 ? 10.422 -14.791 -9.685 1.00 64.88 100 LEU A CA 1
ATOM 780 C C . LEU A 1 100 ? 11.486 -15.603 -8.939 1.00 64.88 100 LEU A C 1
ATOM 782 O O . LEU A 1 100 ? 12.418 -15.026 -8.378 1.00 64.88 100 LEU A O 1
ATOM 786 N N . ARG A 1 101 ? 11.411 -16.937 -8.995 1.00 65.06 101 ARG A N 1
ATOM 787 C CA . ARG A 1 101 ? 12.428 -17.819 -8.408 1.00 65.06 101 ARG A CA 1
ATOM 788 C C . ARG A 1 101 ? 13.805 -17.613 -9.052 1.00 65.06 101 ARG A C 1
ATOM 790 O O . ARG A 1 101 ? 14.806 -17.567 -8.343 1.00 65.06 101 ARG A O 1
ATOM 797 N N . LYS A 1 102 ? 13.859 -17.437 -10.378 1.00 65.56 102 LYS A N 1
ATOM 798 C CA . LYS A 1 102 ? 15.100 -17.180 -11.134 1.00 65.56 102 LYS A CA 1
ATOM 799 C C . LYS A 1 102 ? 15.660 -15.767 -10.916 1.00 65.56 102 LYS A C 1
ATOM 801 O O . LYS A 1 102 ? 16.869 -15.569 -10.967 1.00 65.56 102 LYS A O 1
ATOM 806 N N . LEU A 1 103 ? 14.805 -14.780 -10.658 1.00 64.56 103 LEU A N 1
ATOM 807 C CA . LEU A 1 103 ? 15.229 -13.427 -10.279 1.00 64.56 103 LEU A CA 1
ATOM 808 C C . LEU A 1 103 ? 15.775 -13.377 -8.847 1.00 64.56 103 LEU A C 1
ATOM 810 O O . LEU A 1 103 ? 16.721 -12.639 -8.574 1.00 64.56 103 LEU A O 1
ATOM 814 N N . GLY A 1 104 ? 15.191 -14.173 -7.948 1.00 60.28 104 GLY A N 1
ATOM 815 C CA . GLY A 1 104 ? 15.573 -14.250 -6.540 1.00 60.28 104 GLY A CA 1
ATOM 816 C C . GLY A 1 104 ? 16.906 -14.953 -6.273 1.00 60.28 104 GLY A C 1
ATOM 817 O O . GLY A 1 104 ? 17.499 -14.707 -5.228 1.00 60.28 104 GLY A O 1
ATOM 818 N N . SER A 1 105 ? 17.407 -15.781 -7.199 1.00 65.38 105 SER A N 1
ATOM 819 C CA . SER A 1 105 ? 18.656 -16.526 -6.993 1.00 65.38 105 SER A CA 1
ATOM 820 C C . SER A 1 105 ? 19.909 -15.642 -7.032 1.00 65.38 105 SER A C 1
ATOM 822 O O . SER A 1 105 ? 20.815 -15.862 -6.235 1.00 65.38 105 SER A O 1
ATOM 824 N N . TYR A 1 106 ? 19.952 -14.610 -7.889 1.00 59.44 106 TYR A N 1
ATOM 825 C CA . TYR A 1 106 ? 21.092 -13.676 -7.982 1.00 59.44 106 TYR A CA 1
ATOM 826 C C . TYR A 1 106 ? 20.659 -12.220 -8.262 1.00 59.44 106 TYR A C 1
ATOM 828 O O . TYR A 1 106 ? 20.911 -11.677 -9.342 1.00 59.44 106 TYR A O 1
ATOM 836 N N . PRO A 1 107 ? 20.056 -11.516 -7.285 1.00 56.12 107 PRO A N 1
ATOM 837 C CA . PRO A 1 107 ? 19.379 -10.233 -7.521 1.00 56.12 107 PRO A CA 1
ATOM 838 C C . PRO A 1 107 ? 20.298 -9.053 -7.879 1.00 56.12 107 PRO A C 1
ATOM 840 O O . PRO A 1 107 ? 19.817 -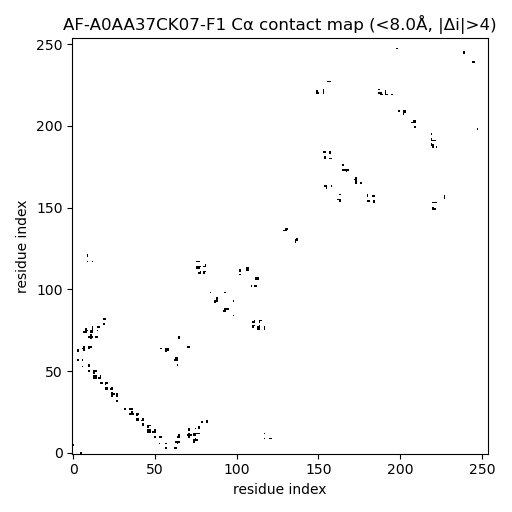8.017 -8.336 1.00 56.12 107 PRO A O 1
ATOM 843 N N . ARG A 1 108 ? 21.605 -9.154 -7.595 1.00 54.69 108 ARG A N 1
ATOM 844 C CA . ARG A 1 108 ? 22.599 -8.092 -7.857 1.00 54.69 108 ARG A CA 1
ATOM 845 C C . ARG A 1 108 ? 23.378 -8.287 -9.160 1.00 54.69 108 ARG A C 1
ATOM 847 O O . ARG A 1 108 ? 23.957 -7.327 -9.648 1.00 54.69 108 ARG A O 1
ATOM 854 N N . GLN A 1 109 ? 23.382 -9.499 -9.712 1.00 55.47 109 GLN A N 1
ATOM 855 C CA . GLN A 1 109 ? 24.111 -9.849 -10.940 1.00 55.47 109 GLN A CA 1
ATOM 856 C C . GLN A 1 109 ? 23.171 -10.044 -12.136 1.00 55.47 109 GLN A C 1
ATOM 858 O O . GLN A 1 109 ? 23.607 -10.069 -13.283 1.00 55.47 109 GLN A O 1
ATOM 863 N N . ASN A 1 110 ? 21.867 -10.148 -11.880 1.00 65.38 110 ASN A N 1
ATOM 864 C CA . ASN A 1 110 ? 20.864 -10.350 -12.906 1.00 65.38 110 ASN A CA 1
ATOM 865 C C . ASN A 1 110 ? 20.411 -9.003 -13.508 1.00 65.38 110 ASN A C 1
ATOM 867 O O . ASN A 1 110 ? 19.700 -8.228 -12.863 1.00 65.38 110 ASN A O 1
ATOM 871 N N . GLY A 1 111 ? 20.816 -8.731 -14.754 1.00 62.31 111 GLY A N 1
ATOM 872 C CA . GLY A 1 111 ? 20.474 -7.503 -15.484 1.00 62.31 111 GLY A CA 1
ATOM 873 C C . GLY A 1 111 ? 18.966 -7.285 -15.640 1.00 62.31 111 GLY A C 1
ATOM 874 O O . GLY A 1 111 ? 18.503 -6.155 -15.519 1.00 62.31 111 GLY A O 1
ATOM 875 N N . LEU A 1 112 ? 18.189 -8.357 -15.800 1.00 64.94 112 LEU A N 1
ATOM 876 C CA . LEU A 1 112 ? 16.726 -8.331 -15.814 1.00 64.94 112 LEU A CA 1
ATOM 877 C C . LEU A 1 112 ? 16.131 -7.939 -14.451 1.00 64.94 112 LEU A C 1
ATOM 879 O O . LEU A 1 112 ? 15.186 -7.155 -14.395 1.00 64.94 112 LEU A O 1
ATOM 883 N N . ALA A 1 113 ? 16.706 -8.419 -13.344 1.00 63.81 113 ALA A N 1
ATOM 884 C CA . ALA A 1 113 ? 16.280 -8.020 -11.999 1.00 63.81 113 ALA A CA 1
ATOM 885 C C . ALA A 1 113 ? 16.585 -6.541 -11.711 1.00 63.81 113 ALA A C 1
ATOM 887 O O . ALA A 1 113 ? 15.785 -5.856 -11.071 1.00 63.81 113 ALA A O 1
ATOM 888 N N . VAL A 1 114 ? 17.723 -6.037 -12.203 1.00 66.69 114 VAL A N 1
ATOM 889 C CA . VAL A 1 114 ? 18.054 -4.605 -12.153 1.00 66.69 114 VAL A CA 1
ATOM 890 C C . VAL A 1 114 ? 17.033 -3.812 -12.957 1.00 66.69 114 VAL A C 1
ATOM 892 O O . VAL A 1 114 ? 16.432 -2.882 -12.435 1.00 66.69 114 VAL A O 1
ATOM 895 N N . ALA A 1 115 ? 16.769 -4.225 -14.189 1.00 64.69 115 ALA A N 1
ATOM 896 C CA . ALA A 1 115 ? 15.899 -3.506 -15.100 1.00 64.69 115 ALA A CA 1
ATOM 897 C C . ALA A 1 115 ? 14.428 -3.466 -14.597 1.00 64.69 115 ALA A C 1
ATOM 899 O O . ALA A 1 115 ? 13.803 -2.407 -14.610 1.00 64.69 115 ALA A O 1
ATOM 900 N N . LEU A 1 116 ? 13.907 -4.558 -14.015 1.00 65.44 116 LEU A N 1
ATOM 901 C CA . LEU A 1 116 ? 12.605 -4.572 -13.320 1.00 65.44 116 LEU A CA 1
ATOM 902 C C . LEU A 1 116 ? 12.574 -3.673 -12.075 1.00 65.44 116 LEU A C 1
ATOM 904 O O . LEU A 1 116 ? 11.554 -3.050 -11.779 1.00 65.44 116 LEU A O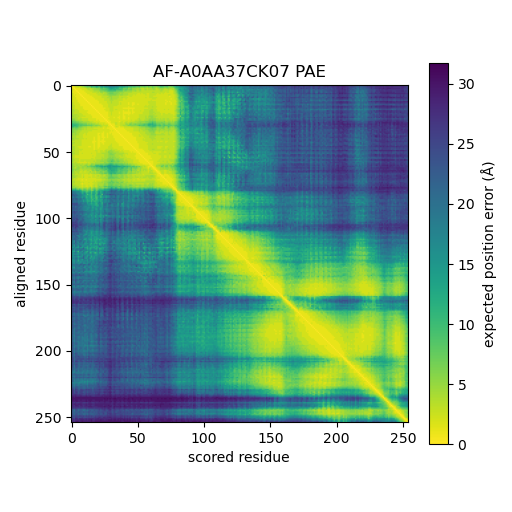 1
ATOM 908 N N . ARG A 1 117 ? 13.685 -3.585 -11.332 1.00 68.81 117 ARG A N 1
ATOM 909 C CA . ARG A 1 117 ? 13.797 -2.669 -10.189 1.00 68.81 117 ARG A CA 1
ATOM 910 C C . ARG A 1 117 ? 13.737 -1.213 -10.642 1.00 68.81 117 ARG A C 1
ATOM 912 O O . ARG A 1 117 ? 13.130 -0.411 -9.941 1.00 68.81 117 ARG A O 1
ATOM 919 N N . GLU A 1 118 ? 14.347 -0.876 -11.776 1.00 69.06 118 GLU A N 1
ATOM 920 C CA . GLU A 1 118 ? 14.274 0.474 -12.342 1.00 69.06 118 GLU A CA 1
ATOM 921 C C . GLU A 1 118 ? 12.861 0.807 -12.815 1.00 69.06 118 GLU A C 1
ATOM 923 O O . GLU A 1 118 ? 12.370 1.878 -12.482 1.00 69.06 118 GLU A O 1
ATOM 928 N N . LEU A 1 119 ? 12.156 -0.125 -13.464 1.00 67.94 119 LEU A N 1
ATOM 929 C CA . LEU A 1 119 ? 10.739 0.061 -13.794 1.00 67.94 119 LEU A CA 1
ATOM 930 C C . LEU A 1 119 ? 9.901 0.342 -12.533 1.00 67.94 119 LEU A C 1
ATOM 932 O O . LEU A 1 119 ? 9.172 1.327 -12.470 1.00 67.94 119 LEU A O 1
ATOM 936 N N . GLY A 1 120 ? 10.085 -0.450 -11.472 1.00 67.69 120 GLY A N 1
ATOM 937 C CA . GLY A 1 120 ? 9.427 -0.200 -10.186 1.00 67.69 120 GLY A CA 1
ATOM 938 C C . GLY A 1 120 ? 9.859 1.106 -9.501 1.00 67.69 120 GLY A C 1
ATOM 939 O O . GLY A 1 120 ? 9.133 1.624 -8.652 1.00 67.69 120 GLY A O 1
ATOM 940 N N . ARG A 1 121 ? 11.033 1.660 -9.839 1.00 75.69 121 ARG A N 1
ATOM 941 C CA . ARG A 1 121 ? 11.449 2.997 -9.391 1.00 75.69 121 ARG A CA 1
ATOM 942 C C . ARG A 1 121 ? 10.739 4.098 -10.165 1.00 75.69 121 ARG A C 1
ATOM 944 O O . ARG A 1 121 ? 10.423 5.089 -9.526 1.00 75.69 121 ARG A O 1
ATOM 951 N N . ILE A 1 122 ? 10.457 3.927 -11.460 1.00 72.06 122 ILE A N 1
ATOM 952 C CA . ILE A 1 122 ? 9.679 4.898 -12.251 1.00 72.06 122 ILE A CA 1
ATOM 953 C C . ILE A 1 122 ? 8.298 5.082 -11.618 1.00 72.06 122 ILE A C 1
ATOM 955 O O . ILE A 1 122 ? 7.966 6.192 -11.210 1.00 72.06 122 ILE A O 1
ATOM 959 N N . GLU A 1 123 ? 7.564 3.986 -11.413 1.00 69.12 123 GLU A N 1
ATOM 960 C CA . GLU A 1 123 ? 6.246 3.999 -10.757 1.00 69.12 123 GLU A CA 1
ATOM 961 C C . GLU A 1 123 ? 6.302 4.629 -9.363 1.00 69.12 123 GLU A C 1
ATOM 963 O O . GLU A 1 123 ? 5.508 5.503 -9.014 1.00 69.12 123 GLU A O 1
ATOM 968 N N . ARG A 1 124 ? 7.299 4.237 -8.555 1.00 70.94 124 ARG A N 1
ATOM 969 C CA . ARG A 1 124 ? 7.492 4.816 -7.221 1.00 70.94 124 ARG A CA 1
ATOM 970 C C . ARG A 1 124 ? 7.792 6.314 -7.292 1.00 70.94 124 ARG A C 1
ATOM 972 O O . ARG A 1 124 ? 7.319 7.053 -6.436 1.00 70.94 124 ARG A O 1
ATOM 979 N N . THR A 1 125 ? 8.584 6.763 -8.259 1.00 74.38 125 THR A N 1
ATOM 980 C CA . THR A 1 125 ? 8.911 8.178 -8.435 1.00 74.38 125 THR A CA 1
ATOM 981 C C . THR A 1 125 ? 7.681 8.969 -8.853 1.00 74.38 125 THR A C 1
ATOM 983 O O . THR A 1 125 ? 7.420 9.991 -8.227 1.00 74.38 125 THR A O 1
ATOM 986 N N . LEU A 1 126 ? 6.897 8.495 -9.824 1.00 73.62 126 LEU A N 1
ATOM 987 C CA . LEU A 1 126 ? 5.633 9.131 -10.209 1.00 73.62 126 LEU A CA 1
ATOM 988 C C . LEU A 1 126 ? 4.695 9.245 -9.001 1.00 73.62 126 LEU A C 1
ATOM 990 O O . LEU A 1 126 ? 4.274 10.346 -8.655 1.00 73.62 126 LEU A O 1
ATOM 994 N N . PHE A 1 127 ? 4.508 8.146 -8.264 1.00 76.69 127 PHE A N 1
ATOM 995 C CA . PHE A 1 127 ? 3.702 8.136 -7.046 1.00 76.69 127 PHE A CA 1
ATOM 996 C C . PHE A 1 127 ? 4.204 9.119 -5.978 1.00 76.69 127 PHE A C 1
ATOM 998 O O . PHE A 1 127 ? 3.406 9.839 -5.385 1.00 76.69 127 PHE A O 1
ATOM 1005 N N . ILE A 1 128 ? 5.515 9.171 -5.705 1.00 76.19 128 ILE A N 1
ATOM 1006 C CA . ILE A 1 128 ? 6.085 10.102 -4.716 1.00 76.19 128 ILE A CA 1
ATOM 1007 C C . ILE A 1 128 ? 5.885 11.551 -5.160 1.00 76.19 128 ILE A C 1
ATOM 1009 O O . ILE A 1 128 ? 5.589 12.406 -4.327 1.00 76.19 128 ILE A O 1
ATOM 1013 N N . LEU A 1 129 ? 6.043 11.843 -6.452 1.00 74.94 129 LEU A N 1
ATOM 1014 C CA . LEU A 1 129 ? 5.830 13.187 -6.979 1.00 74.94 129 LEU A CA 1
ATOM 1015 C C . LEU A 1 129 ? 4.364 13.606 -6.831 1.00 74.94 129 LEU A C 1
ATOM 1017 O O . LEU A 1 129 ? 4.102 14.710 -6.356 1.00 74.94 129 LEU A O 1
ATOM 1021 N N . ASP A 1 130 ? 3.424 12.718 -7.144 1.00 74.75 130 ASP A N 1
ATOM 1022 C CA . ASP A 1 130 ? 1.995 12.980 -6.961 1.00 74.75 130 ASP A CA 1
ATOM 1023 C C . ASP A 1 130 ? 1.641 13.108 -5.469 1.00 74.75 130 ASP A C 1
ATOM 1025 O O . ASP A 1 130 ? 0.878 13.990 -5.072 1.00 74.75 130 ASP A O 1
ATOM 1029 N N . TRP A 1 131 ? 2.264 12.298 -4.606 1.00 81.00 131 TRP A N 1
ATOM 1030 C CA . TRP A 1 131 ? 2.124 12.379 -3.150 1.00 81.00 131 TRP A CA 1
ATOM 1031 C C . TRP A 1 131 ? 2.658 13.705 -2.591 1.00 81.00 131 TRP A C 1
ATOM 1033 O O . TRP A 1 131 ? 2.041 14.296 -1.709 1.00 81.00 131 TRP A O 1
ATOM 1043 N N . LEU A 1 132 ? 3.772 14.235 -3.103 1.00 76.19 132 LEU A N 1
ATOM 1044 C CA . LEU A 1 132 ? 4.299 15.543 -2.691 1.00 76.19 132 LEU A CA 1
ATOM 1045 C C . LEU A 1 132 ? 3.415 16.709 -3.159 1.00 76.19 132 LEU A C 1
ATOM 1047 O O . LEU A 1 132 ? 3.361 17.740 -2.486 1.00 76.19 132 LEU A O 1
ATOM 1051 N N . GLN A 1 133 ? 2.690 16.549 -4.264 1.00 78.44 133 GLN A N 1
ATOM 1052 C CA . GLN A 1 133 ? 1.862 17.610 -4.843 1.00 78.44 133 GLN A CA 1
ATOM 1053 C C . GLN A 1 133 ? 0.414 17.611 -4.328 1.00 78.44 133 GLN A C 1
ATOM 1055 O O . GLN A 1 133 ? -0.157 18.686 -4.169 1.00 78.44 133 GLN A O 1
ATOM 1060 N N . SER A 1 134 ? -0.169 16.453 -3.998 1.00 83.38 134 SER A N 1
ATOM 1061 C CA . SER A 1 134 ? -1.560 16.352 -3.527 1.00 83.38 134 SER A CA 1
ATOM 1062 C C . SER A 1 134 ? -1.658 16.132 -2.018 1.00 83.38 134 SER A C 1
ATOM 1064 O O . SER A 1 134 ? -1.239 15.103 -1.486 1.00 83.38 134 SER A O 1
ATOM 1066 N N . VAL A 1 135 ? -2.294 17.073 -1.314 1.00 86.69 135 VAL A N 1
ATOM 1067 C CA . VAL A 1 135 ? -2.598 16.947 0.123 1.00 86.69 135 VAL A CA 1
ATOM 1068 C C . VAL A 1 135 ? -3.590 15.807 0.373 1.00 86.69 135 VAL A C 1
ATOM 1070 O O . VAL A 1 135 ? -3.469 15.080 1.359 1.00 86.69 135 VAL A O 1
ATOM 1073 N N . GLU A 1 136 ? -4.551 15.616 -0.524 1.00 82.44 136 GLU A N 1
ATOM 1074 C CA . GLU A 1 136 ? -5.594 14.593 -0.453 1.00 82.44 136 GLU A CA 1
ATOM 1075 C C . GLU A 1 136 ? -4.986 13.192 -0.542 1.00 82.44 136 GLU A C 1
ATOM 1077 O O . GLU A 1 136 ? -5.299 12.326 0.282 1.00 82.44 136 GLU A O 1
ATOM 1082 N N . LEU A 1 137 ? -4.063 12.981 -1.489 1.00 78.00 137 LEU A N 1
ATOM 1083 C CA . LEU A 1 137 ? -3.324 11.728 -1.617 1.00 78.00 137 LEU A CA 1
ATOM 1084 C C . LEU A 1 137 ? -2.488 11.458 -0.361 1.00 78.00 137 LEU A C 1
ATOM 1086 O O . LEU A 1 137 ? -2.530 10.341 0.161 1.00 78.00 137 LEU A O 1
ATOM 1090 N N . ARG A 1 138 ? -1.805 12.475 0.192 1.00 86.44 138 ARG A N 1
ATOM 1091 C CA . ARG A 1 138 ? -1.072 12.320 1.463 1.00 86.44 138 ARG A CA 1
ATOM 1092 C C . ARG A 1 138 ? -1.978 11.903 2.603 1.00 86.44 138 ARG A C 1
ATOM 1094 O O . ARG A 1 138 ? -1.653 10.950 3.305 1.00 86.44 138 ARG A O 1
ATOM 1101 N N . ARG A 1 139 ? -3.111 12.587 2.779 1.00 82.75 139 ARG A N 1
ATOM 1102 C CA . ARG A 1 139 ? -4.087 12.282 3.834 1.00 82.75 139 ARG A CA 1
ATOM 1103 C C . ARG A 1 139 ? -4.623 10.860 3.696 1.00 82.75 139 ARG A C 1
ATOM 1105 O O . ARG A 1 139 ? -4.670 10.139 4.687 1.00 82.75 139 ARG A O 1
ATOM 1112 N N . ARG A 1 140 ? -4.956 10.420 2.477 1.00 81.31 140 ARG A N 1
ATOM 1113 C CA . ARG A 1 140 ? -5.424 9.050 2.211 1.00 81.31 140 ARG A CA 1
ATOM 1114 C C . ARG A 1 140 ? -4.355 8.004 2.541 1.00 81.31 140 ARG A C 1
ATOM 1116 O O . ARG A 1 140 ? -4.658 7.021 3.214 1.00 81.31 140 ARG A O 1
ATOM 1123 N N . VAL A 1 141 ? -3.115 8.219 2.098 1.00 79.12 141 VAL A N 1
ATOM 1124 C CA . VAL A 1 141 ? -1.987 7.315 2.382 1.00 79.12 141 VAL A CA 1
ATOM 1125 C C . VAL A 1 141 ? -1.704 7.257 3.884 1.00 79.12 141 VAL A C 1
ATOM 1127 O O . VAL A 1 141 ? -1.605 6.163 4.434 1.00 79.12 141 VAL A O 1
ATOM 1130 N N . HIS A 1 142 ? -1.664 8.404 4.569 1.00 81.44 142 HIS A N 1
ATOM 1131 C CA . HIS A 1 142 ? -1.496 8.453 6.023 1.00 81.44 142 HIS A CA 1
ATOM 1132 C C . HIS A 1 142 ? -2.638 7.769 6.768 1.00 81.44 142 HIS A C 1
ATOM 1134 O O . HIS A 1 142 ? -2.376 7.031 7.707 1.00 81.44 142 HIS A O 1
ATOM 1140 N N . ALA A 1 143 ? -3.890 7.935 6.340 1.00 79.38 143 ALA A N 1
ATOM 1141 C CA . ALA A 1 143 ? -5.010 7.221 6.947 1.00 79.38 143 ALA A CA 1
ATOM 1142 C C . ALA A 1 143 ? -4.849 5.694 6.819 1.00 79.38 143 ALA A C 1
ATOM 1144 O O . ALA A 1 143 ? -5.139 4.960 7.763 1.00 79.38 143 ALA A O 1
ATOM 1145 N N . GLY A 1 144 ? -4.352 5.207 5.677 1.00 76.44 144 GLY A N 1
ATOM 1146 C CA . GLY A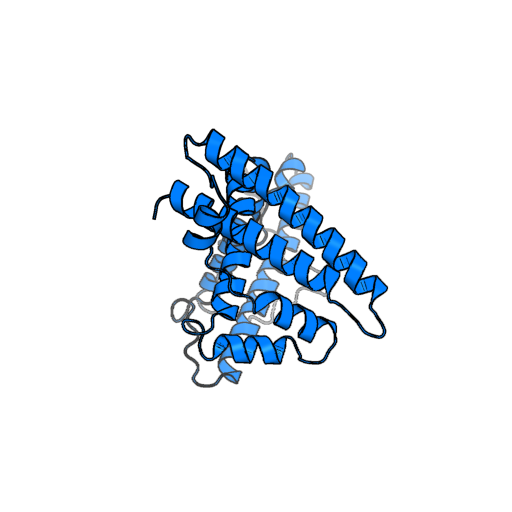 1 144 ? -4.008 3.795 5.488 1.00 76.44 144 GLY A CA 1
ATOM 1147 C C . GLY A 1 144 ? -2.871 3.329 6.404 1.00 76.44 144 GLY A C 1
ATOM 1148 O O . GLY A 1 144 ? -2.997 2.290 7.054 1.00 76.44 144 GLY A O 1
ATOM 1149 N N . LEU A 1 145 ? -1.797 4.117 6.503 1.00 75.88 145 LEU A N 1
ATOM 1150 C CA . LEU A 1 145 ? -0.664 3.843 7.392 1.00 75.88 145 LEU A CA 1
ATOM 1151 C C . LEU A 1 145 ? -1.092 3.814 8.860 1.00 75.88 145 LEU A C 1
ATOM 1153 O O . LEU A 1 145 ? -0.820 2.830 9.540 1.00 75.88 145 LEU A O 1
ATOM 1157 N N . ASN A 1 146 ? -1.852 4.810 9.316 1.00 82.12 146 ASN A N 1
ATOM 1158 C CA . ASN A 1 146 ? -2.361 4.894 10.685 1.00 82.12 146 ASN A CA 1
ATOM 1159 C C . ASN A 1 146 ? -3.217 3.670 11.043 1.00 82.12 146 ASN A C 1
ATOM 1161 O O . ASN A 1 146 ? -3.082 3.117 12.132 1.00 82.12 146 ASN A O 1
ATOM 1165 N N . LYS A 1 147 ? -4.066 3.188 10.120 1.00 81.25 147 LYS A N 1
ATOM 1166 C CA . LYS A 1 147 ? -4.830 1.940 10.313 1.00 81.25 147 LYS A CA 1
ATOM 1167 C C . LYS A 1 147 ? -3.905 0.729 10.472 1.00 81.25 147 LYS A C 1
ATOM 1169 O O . LYS A 1 147 ? -4.132 -0.106 11.348 1.00 81.25 147 LYS A O 1
ATOM 1174 N N . GLY A 1 148 ? -2.868 0.631 9.639 1.00 81.75 148 GLY A N 1
ATOM 1175 C CA . GLY A 1 148 ? -1.864 -0.431 9.717 1.00 81.75 148 GLY A CA 1
ATOM 1176 C C . GLY A 1 148 ? -1.067 -0.393 11.022 1.00 81.75 148 GLY A C 1
ATOM 1177 O O . GLY A 1 148 ? -0.912 -1.420 11.680 1.00 81.75 148 GLY A O 1
ATOM 1178 N N . GLU A 1 149 ? -0.612 0.787 11.437 1.00 82.69 149 GLU A N 1
ATOM 1179 C CA . GLU A 1 149 ? 0.111 0.998 12.691 1.00 82.69 149 GLU A CA 1
ATOM 1180 C C . GLU A 1 149 ? -0.747 0.685 13.912 1.00 82.69 149 GLU A C 1
ATOM 1182 O O . GLU A 1 149 ? -0.284 -0.039 14.790 1.00 82.69 149 GLU A O 1
ATOM 1187 N N . ALA A 1 150 ? -2.003 1.137 13.943 1.00 85.62 150 ALA A N 1
ATOM 1188 C CA . ALA A 1 150 ? -2.940 0.827 15.019 1.00 85.62 150 ALA A CA 1
ATOM 1189 C C . ALA A 1 150 ? -3.212 -0.682 15.118 1.00 85.62 150 ALA A C 1
ATOM 1191 O O . ALA A 1 150 ? -3.184 -1.249 16.209 1.00 85.62 150 ALA A O 1
ATOM 1192 N N . ARG A 1 151 ? -3.388 -1.370 13.980 1.00 86.62 151 ARG A N 1
ATOM 1193 C CA . ARG A 1 151 ? -3.509 -2.836 13.949 1.00 86.62 151 ARG A CA 1
ATOM 1194 C C . ARG A 1 151 ? -2.243 -3.518 14.461 1.00 86.62 151 ARG A C 1
ATOM 1196 O O . ARG A 1 151 ? -2.338 -4.470 15.231 1.00 86.62 151 ARG A O 1
ATOM 1203 N N . ASN A 1 152 ? -1.070 -3.050 14.048 1.00 84.56 152 ASN A N 1
ATOM 1204 C CA . ASN A 1 152 ? 0.203 -3.602 14.503 1.00 84.56 152 ASN A CA 1
ATOM 1205 C C . ASN A 1 152 ? 0.426 -3.348 15.998 1.00 84.56 152 ASN A C 1
ATOM 1207 O O . ASN A 1 152 ? 0.953 -4.213 16.690 1.00 84.56 152 ASN A O 1
ATOM 1211 N N . ALA A 1 153 ? 0.013 -2.191 16.510 1.00 88.06 153 ALA A N 1
ATOM 1212 C CA . ALA A 1 153 ? 0.082 -1.862 17.926 1.00 88.06 153 ALA A CA 1
ATOM 1213 C C . ALA A 1 153 ? -0.851 -2.757 18.756 1.00 88.06 153 ALA A C 1
ATOM 1215 O O . ALA A 1 153 ? -0.394 -3.337 19.739 1.00 88.06 153 ALA A O 1
ATOM 1216 N N . LEU A 1 154 ? -2.084 -2.988 18.292 1.00 88.31 154 LEU A N 1
ATOM 1217 C CA . LEU A 1 154 ? -3.002 -3.960 18.889 1.00 88.31 154 LEU A CA 1
ATOM 1218 C C . LEU A 1 154 ? -2.407 -5.373 18.877 1.00 88.31 154 LEU A C 1
ATOM 1220 O O . LEU A 1 154 ? -2.401 -6.056 19.896 1.00 88.31 154 LEU A O 1
ATOM 1224 N N . ALA A 1 155 ? -1.873 -5.815 17.737 1.00 87.00 155 ALA A N 1
ATOM 1225 C CA . ALA A 1 155 ? -1.257 -7.132 17.619 1.00 87.00 155 ALA A CA 1
ATOM 1226 C C . ALA A 1 155 ? -0.064 -7.292 18.578 1.00 87.00 155 ALA A C 1
ATOM 1228 O O . ALA A 1 155 ? 0.068 -8.335 19.211 1.00 87.00 155 ALA A O 1
ATOM 1229 N N . ARG A 1 156 ? 0.768 -6.256 18.752 1.00 84.56 156 ARG A N 1
ATOM 1230 C CA . ARG A 1 156 ? 1.855 -6.255 19.748 1.00 84.56 156 ARG A CA 1
ATOM 1231 C C . ARG A 1 156 ? 1.335 -6.293 21.183 1.00 84.56 156 ARG A C 1
ATOM 1233 O O . ARG A 1 156 ? 1.912 -6.999 21.999 1.00 84.56 156 ARG A O 1
ATOM 1240 N N . ALA A 1 157 ? 0.257 -5.574 21.485 1.00 86.69 157 ALA A N 1
ATOM 1241 C CA . ALA A 1 157 ? -0.354 -5.593 22.811 1.00 86.69 157 ALA A CA 1
ATOM 1242 C C . ALA A 1 157 ? -0.929 -6.979 23.149 1.00 86.69 157 ALA A C 1
ATOM 1244 O O . ALA A 1 157 ? -0.727 -7.485 24.248 1.00 86.69 157 ALA A O 1
ATOM 1245 N N . VAL A 1 158 ? -1.594 -7.630 22.188 1.00 86.81 158 VAL A N 1
ATOM 1246 C CA . VAL A 1 158 ? -2.089 -9.010 22.334 1.00 86.81 158 VAL A CA 1
ATOM 1247 C C . VAL A 1 158 ? -0.927 -10.001 22.434 1.00 86.81 158 VAL A C 1
ATOM 1249 O O . VAL A 1 158 ? -0.969 -10.936 23.230 1.00 86.81 158 VAL A O 1
ATOM 1252 N N . PHE A 1 159 ? 0.140 -9.794 21.662 1.00 82.75 159 PHE A N 1
ATOM 1253 C CA . PHE A 1 159 ? 1.367 -10.588 21.716 1.00 82.75 159 PHE A CA 1
ATOM 1254 C C . PHE A 1 159 ? 2.367 -10.006 22.731 1.00 82.75 159 PHE A C 1
ATOM 1256 O O . PHE A 1 159 ? 3.527 -9.739 22.420 1.00 82.75 159 PHE A O 1
ATOM 1263 N N . PHE A 1 160 ? 1.911 -9.796 23.967 1.00 70.62 160 PHE A N 1
ATOM 1264 C CA . PHE A 1 160 ? 2.693 -9.143 25.022 1.00 70.62 160 PHE A CA 1
ATOM 1265 C C . PHE A 1 160 ? 3.964 -9.915 25.422 1.00 70.62 160 PHE A C 1
ATOM 1267 O O . PHE A 1 160 ? 4.934 -9.321 25.890 1.00 70.62 160 PHE A O 1
ATOM 1274 N N . ASN A 1 161 ? 3.994 -11.241 25.242 1.00 63.59 161 ASN A N 1
ATOM 1275 C CA . ASN A 1 161 ? 5.144 -12.056 25.623 1.00 63.59 161 ASN A CA 1
ATOM 1276 C C . ASN A 1 161 ? 6.191 -12.120 24.493 1.00 63.59 161 ASN A C 1
ATOM 1278 O O . ASN A 1 161 ? 5.850 -12.332 23.331 1.00 63.59 161 ASN A O 1
ATOM 1282 N N . ARG A 1 162 ? 7.481 -11.989 24.837 1.00 58.81 162 ARG A N 1
ATOM 1283 C CA . ARG A 1 162 ? 8.622 -11.954 23.892 1.00 58.81 162 ARG A CA 1
ATOM 1284 C C . ARG A 1 162 ? 8.582 -10.812 22.855 1.00 58.81 162 ARG A C 1
ATOM 1286 O O . ARG A 1 162 ? 9.044 -11.006 21.737 1.00 58.81 162 ARG A O 1
ATOM 1293 N N . LEU A 1 163 ? 8.061 -9.633 23.214 1.00 58.78 163 LEU A N 1
ATOM 1294 C CA . LEU A 1 163 ? 8.113 -8.409 22.384 1.00 58.78 163 LEU A CA 1
ATOM 1295 C C . LEU A 1 163 ? 7.480 -8.528 20.977 1.00 58.78 163 LEU A C 1
ATOM 1297 O O . L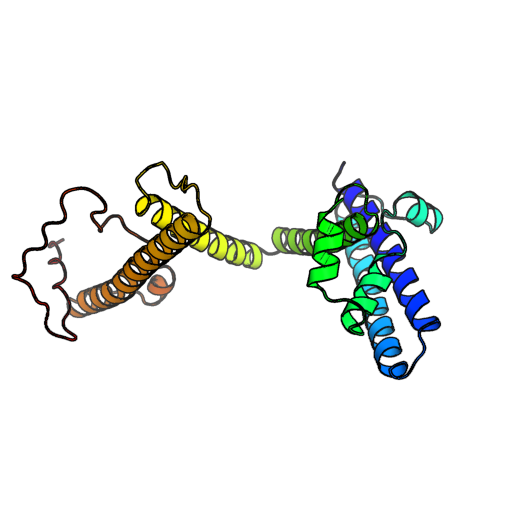EU A 1 163 ? 7.859 -7.786 20.074 1.00 58.78 163 LEU A O 1
ATOM 1301 N N . GLY A 1 164 ? 6.533 -9.441 20.741 1.00 59.97 164 GLY A N 1
ATOM 1302 C CA . GLY A 1 164 ? 6.007 -9.656 19.380 1.00 59.97 164 GLY A CA 1
ATOM 1303 C C . GLY A 1 164 ? 6.762 -10.709 18.559 1.00 59.97 164 GLY A C 1
ATOM 1304 O O . GLY A 1 164 ? 6.357 -10.995 17.434 1.00 59.97 164 GLY A O 1
ATOM 1305 N N . GLU A 1 165 ? 7.850 -11.291 19.077 1.00 65.38 165 GLU A N 1
ATOM 1306 C CA . GLU A 1 165 ? 8.706 -12.199 18.310 1.00 65.38 165 GLU A CA 1
ATOM 1307 C C . GLU A 1 165 ? 8.237 -13.659 18.357 1.00 65.38 165 GLU A C 1
ATOM 1309 O O . GLU A 1 165 ? 8.153 -14.306 19.411 1.00 65.38 165 GLU A O 1
ATOM 1314 N N . ILE A 1 166 ? 8.028 -14.231 17.171 1.00 70.50 166 ILE A N 1
ATOM 1315 C CA . ILE A 1 166 ? 7.780 -15.659 16.997 1.00 70.50 166 ILE A CA 1
ATOM 1316 C C . ILE A 1 166 ? 9.135 -16.375 16.924 1.00 70.50 166 ILE A C 1
ATOM 1318 O O . ILE A 1 166 ? 9.833 -16.313 15.918 1.00 70.50 166 ILE A O 1
ATOM 1322 N N . ARG A 1 167 ? 9.510 -17.068 18.005 1.00 70.50 167 ARG A N 1
ATOM 1323 C CA . ARG A 1 167 ? 10.772 -17.833 18.108 1.00 70.50 167 ARG A CA 1
ATOM 1324 C C . ARG A 1 167 ? 10.578 -19.352 17.995 1.00 70.50 167 ARG A C 1
ATOM 1326 O O . ARG A 1 167 ? 11.409 -20.110 18.492 1.00 70.50 167 ARG A O 1
ATOM 1333 N N . ASP A 1 168 ? 9.458 -19.809 17.435 1.00 76.38 168 ASP A N 1
ATOM 1334 C CA . ASP A 1 168 ? 9.212 -21.248 17.277 1.00 76.38 168 ASP A CA 1
ATOM 1335 C C . ASP A 1 168 ? 10.144 -21.852 16.230 1.00 76.38 168 AS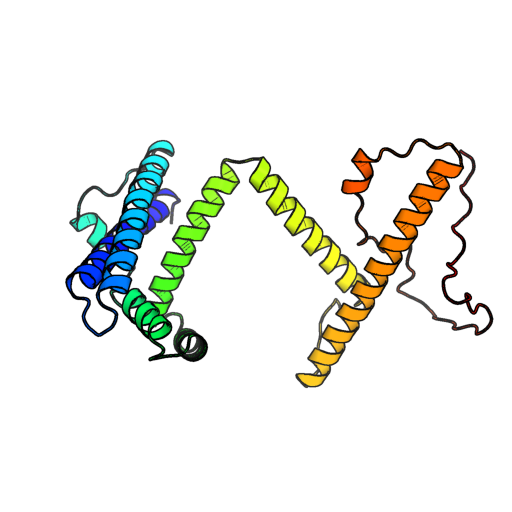P A C 1
ATOM 1337 O O . ASP A 1 168 ? 10.447 -21.225 15.215 1.00 76.38 168 ASP A O 1
ATOM 1341 N N . ARG A 1 169 ? 10.600 -23.082 16.481 1.00 73.75 169 ARG A N 1
ATOM 1342 C CA . ARG A 1 169 ? 11.599 -23.746 15.633 1.00 73.75 169 ARG A CA 1
ATOM 1343 C C . ARG A 1 169 ? 11.014 -24.268 14.323 1.00 73.75 169 ARG A C 1
ATOM 1345 O O . ARG A 1 169 ? 11.726 -24.289 13.326 1.00 73.75 169 ARG A O 1
ATOM 1352 N N . SER A 1 170 ? 9.747 -24.694 14.313 1.00 83.81 170 SER A N 1
ATOM 1353 C CA . SER A 1 170 ? 9.097 -25.215 13.107 1.00 83.81 170 SER A CA 1
ATOM 1354 C C . SER A 1 170 ? 8.215 -24.165 12.437 1.00 83.81 170 SER A C 1
ATOM 1356 O O . SER A 1 170 ? 7.529 -23.384 13.097 1.00 83.81 170 SER A O 1
ATOM 1358 N N . PHE A 1 171 ? 8.188 -24.188 11.104 1.00 78.56 171 PHE A N 1
ATOM 1359 C CA . PHE A 1 171 ? 7.315 -23.327 10.306 1.00 78.56 171 PHE A CA 1
ATOM 1360 C C . PHE A 1 171 ? 5.831 -23.508 10.665 1.00 78.56 171 PHE A C 1
ATOM 1362 O O . PHE A 1 171 ? 5.071 -22.543 10.708 1.00 78.56 171 PHE A O 1
ATOM 1369 N N . GLU A 1 172 ? 5.419 -24.739 10.972 1.00 80.38 172 GLU A N 1
ATOM 1370 C CA . GLU A 1 172 ? 4.043 -25.047 11.358 1.00 80.38 172 GLU A CA 1
ATOM 1371 C C . GLU A 1 172 ? 3.647 -24.358 12.676 1.00 80.38 172 GLU A C 1
ATOM 1373 O O . GLU A 1 172 ? 2.603 -23.714 12.752 1.00 80.38 172 GLU A O 1
ATOM 1378 N N . GLN A 1 173 ? 4.518 -24.395 13.691 1.00 79.75 173 GLN A N 1
ATOM 1379 C CA . GLN A 1 173 ? 4.284 -23.715 14.970 1.00 79.75 173 GLN A CA 1
ATOM 1380 C C . GLN A 1 173 ? 4.254 -22.190 14.810 1.00 79.75 173 GLN A C 1
ATOM 1382 O O . GLN A 1 173 ? 3.375 -21.532 15.375 1.00 79.75 173 GLN A O 1
ATOM 1387 N N . GLN A 1 174 ? 5.147 -21.632 13.983 1.00 80.25 174 GLN A N 1
ATOM 1388 C CA . GLN A 1 174 ? 5.120 -20.205 13.648 1.00 80.25 174 GLN A CA 1
ATOM 1389 C C . GLN A 1 174 ? 3.787 -19.817 12.991 1.00 80.25 174 GLN A C 1
ATOM 1391 O O . GLN A 1 174 ? 3.188 -18.797 13.343 1.00 80.25 174 GLN A O 1
ATOM 1396 N N . ARG A 1 175 ? 3.282 -20.659 12.078 1.00 80.19 175 ARG A N 1
ATOM 1397 C CA . ARG A 1 175 ? 1.994 -20.461 11.404 1.00 80.19 175 ARG A CA 1
ATOM 1398 C C . ARG A 1 175 ? 0.819 -20.515 12.378 1.00 80.19 175 ARG A C 1
ATOM 1400 O O . ARG A 1 175 ? -0.044 -19.640 12.303 1.00 80.19 175 ARG A O 1
ATOM 1407 N N . TYR A 1 176 ? 0.777 -21.482 13.296 1.00 81.88 176 TYR A N 1
ATOM 1408 C CA . TYR A 1 176 ? -0.288 -21.553 14.302 1.00 81.88 176 TYR A CA 1
ATOM 1409 C C . TYR A 1 176 ? -0.297 -20.326 15.212 1.00 81.88 176 TYR A C 1
ATOM 1411 O O . TYR A 1 176 ? -1.362 -19.749 15.432 1.00 81.88 176 TYR A O 1
ATOM 1419 N N . ARG A 1 177 ? 0.871 -19.862 15.679 1.00 83.19 177 ARG A N 1
ATOM 1420 C CA . ARG A 1 177 ? 0.953 -18.631 16.481 1.00 83.19 177 ARG A CA 1
ATOM 1421 C C . ARG A 1 177 ? 0.511 -17.394 15.710 1.00 83.19 177 ARG A C 1
ATOM 1423 O O . ARG A 1 177 ? -0.278 -16.615 16.241 1.00 83.19 177 ARG A O 1
ATOM 1430 N N . ALA A 1 178 ? 0.956 -17.230 14.465 1.00 82.94 178 ALA A N 1
ATOM 1431 C CA . ALA A 1 178 ? 0.527 -16.116 13.621 1.00 82.94 178 ALA A CA 1
ATOM 1432 C C . ALA A 1 178 ? -0.993 -16.138 13.369 1.00 82.94 178 ALA A C 1
ATOM 1434 O O . ALA A 1 178 ? -1.658 -15.105 13.458 1.00 82.94 178 ALA A O 1
ATOM 1435 N N . SER A 1 179 ? -1.555 -17.322 13.112 1.00 85.44 179 SER A N 1
ATOM 1436 C CA . SER A 1 179 ? -2.995 -17.501 12.907 1.00 85.44 179 SER A CA 1
ATOM 1437 C C . SER A 1 179 ? -3.797 -17.211 14.177 1.00 85.44 179 SER A C 1
ATOM 1439 O O . SER A 1 179 ? -4.816 -16.527 14.109 1.00 85.44 179 SER A O 1
ATOM 1441 N N . GLY A 1 180 ? -3.335 -17.689 15.336 1.00 87.94 180 GLY A N 1
ATOM 1442 C CA . GLY A 1 180 ? -3.969 -17.431 16.630 1.00 87.94 180 GLY A CA 1
ATOM 1443 C C . GLY A 1 180 ? -3.956 -15.948 16.994 1.00 87.94 180 GLY A C 1
ATOM 1444 O O . GLY A 1 180 ? -4.989 -15.403 17.378 1.00 87.94 180 GLY A O 1
ATOM 1445 N N . LEU A 1 181 ? -2.826 -15.265 16.783 1.00 87.56 181 LEU A N 1
ATOM 1446 C CA . LEU A 1 181 ? -2.735 -13.817 16.967 1.00 87.56 181 LEU A CA 1
ATOM 1447 C C . LEU A 1 181 ? -3.742 -13.081 16.076 1.00 87.56 181 LEU A C 1
ATOM 1449 O O . LEU A 1 181 ? -4.499 -12.246 16.563 1.00 87.56 181 LEU A O 1
ATOM 1453 N N . ASN A 1 182 ? -3.806 -13.434 14.788 1.00 87.81 182 ASN A N 1
ATOM 1454 C CA . ASN A 1 182 ? -4.764 -12.832 13.865 1.00 87.81 182 ASN A CA 1
ATOM 1455 C C . ASN A 1 182 ? -6.220 -13.066 14.303 1.00 87.81 182 ASN A C 1
ATOM 1457 O O . ASN A 1 182 ? -7.027 -12.141 14.229 1.00 87.81 182 ASN A O 1
ATOM 1461 N N . LEU A 1 183 ? -6.547 -14.268 14.788 1.00 91.81 183 LEU A N 1
ATOM 1462 C CA . LEU A 1 183 ? -7.881 -14.598 15.290 1.00 91.81 183 LEU A CA 1
ATOM 1463 C C . LEU A 1 183 ? -8.266 -13.727 16.492 1.00 91.81 183 LEU A C 1
ATOM 1465 O O . LEU A 1 183 ? -9.345 -13.140 16.497 1.00 91.81 183 LEU A O 1
ATOM 1469 N N . VAL A 1 184 ? -7.385 -13.602 17.487 1.00 90.88 184 VAL A N 1
ATOM 1470 C CA . VAL A 1 184 ? -7.654 -12.797 18.691 1.00 90.88 184 VAL A CA 1
ATOM 1471 C C . VAL A 1 184 ? -7.750 -11.310 18.348 1.00 90.88 184 VAL A C 1
ATOM 1473 O O . VAL A 1 184 ? -8.686 -10.642 18.782 1.00 90.88 184 VAL A O 1
ATOM 1476 N N . THR A 1 185 ? -6.841 -10.788 17.519 1.00 90.88 185 THR A N 1
ATOM 1477 C CA . THR A 1 185 ? -6.909 -9.403 17.034 1.00 90.88 185 THR A CA 1
ATOM 1478 C C . THR A 1 185 ? -8.225 -9.135 16.298 1.00 90.88 185 THR A C 1
ATOM 1480 O O . THR A 1 185 ? -8.869 -8.123 16.558 1.00 90.88 185 THR A O 1
ATOM 1483 N N . ALA A 1 186 ? -8.665 -10.043 15.422 1.00 92.00 186 ALA A N 1
ATOM 1484 C CA . ALA A 1 186 ? -9.941 -9.908 14.721 1.00 92.00 186 ALA A CA 1
ATOM 1485 C C . ALA A 1 186 ? -11.144 -9.970 15.677 1.00 92.00 186 ALA A C 1
ATOM 1487 O O . ALA A 1 186 ? -12.084 -9.195 15.517 1.00 92.00 186 ALA A O 1
ATOM 1488 N N . ALA A 1 187 ? -11.103 -10.838 16.692 1.00 92.88 187 ALA A N 1
ATOM 1489 C CA . ALA A 1 187 ? -12.151 -10.931 17.706 1.00 92.88 187 ALA A CA 1
ATOM 1490 C C . ALA A 1 187 ? -12.274 -9.639 18.532 1.00 92.88 187 ALA A C 1
ATOM 1492 O O . ALA A 1 187 ? -13.388 -9.184 18.784 1.00 92.88 187 ALA A O 1
ATOM 1493 N N . ILE A 1 188 ? -11.147 -9.016 18.899 1.00 92.88 188 ILE A N 1
ATOM 1494 C CA . ILE A 1 188 ? -11.125 -7.710 19.574 1.00 92.88 188 ILE A CA 1
ATOM 1495 C C . ILE A 1 188 ? -11.735 -6.629 18.682 1.00 92.88 188 ILE A C 1
ATOM 1497 O O . ILE A 1 188 ? -12.606 -5.891 19.133 1.00 92.88 188 ILE A O 1
ATOM 1501 N N . VAL A 1 189 ? -11.322 -6.562 17.413 1.00 92.44 189 VAL A N 1
ATOM 1502 C CA . VAL A 1 189 ? -11.864 -5.586 16.455 1.00 92.44 189 VAL A CA 1
ATOM 1503 C C . VAL A 1 189 ? -13.370 -5.758 16.297 1.00 92.44 189 VAL A C 1
ATOM 1505 O O . VAL A 1 189 ? -14.101 -4.778 16.387 1.00 92.44 189 VAL A O 1
ATOM 1508 N N . LEU A 1 190 ? -13.844 -6.994 16.130 1.00 92.81 190 LEU A N 1
ATOM 1509 C CA . LEU A 1 190 ? -15.269 -7.293 16.026 1.00 92.81 190 LEU A CA 1
ATOM 1510 C C . LEU A 1 190 ? -16.028 -6.867 17.288 1.00 92.81 190 LEU A C 1
ATOM 1512 O O . LEU A 1 190 ? -17.070 -6.220 17.193 1.00 92.81 190 LEU A O 1
ATOM 1516 N N . TRP A 1 191 ? -15.501 -7.205 18.468 1.00 92.62 191 TRP A N 1
ATOM 1517 C CA . TRP A 1 191 ? -16.099 -6.806 19.738 1.00 92.62 191 TRP A CA 1
ATOM 1518 C C . TRP A 1 191 ? -16.179 -5.279 19.846 1.00 92.62 191 TRP A C 1
ATOM 1520 O O . TRP A 1 191 ? -17.245 -4.743 20.137 1.00 92.62 191 TRP A O 1
A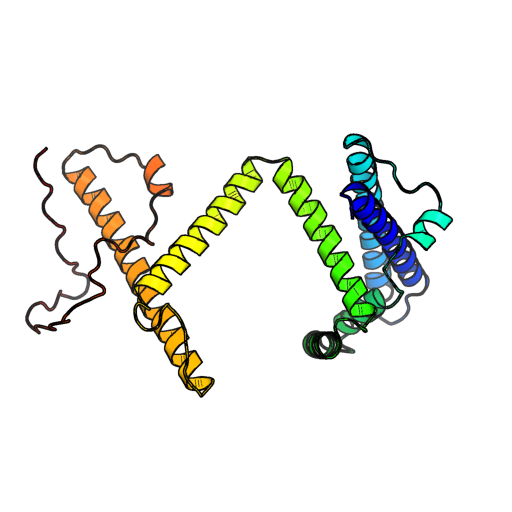TOM 1530 N N . ASN A 1 192 ? -15.098 -4.567 19.527 1.00 93.94 192 ASN A N 1
ATOM 1531 C CA . ASN A 1 192 ? -15.072 -3.109 19.544 1.00 93.94 192 ASN A CA 1
ATOM 1532 C C . ASN A 1 192 ? -16.090 -2.514 18.573 1.00 93.94 192 ASN A C 1
ATOM 1534 O O . ASN A 1 192 ? -16.868 -1.664 18.983 1.00 93.94 192 ASN A O 1
ATOM 1538 N N . THR A 1 193 ? -16.144 -2.977 17.321 1.00 92.75 193 THR A N 1
ATOM 1539 C CA . THR A 1 193 ? -17.118 -2.490 16.331 1.00 92.75 193 THR A CA 1
ATOM 1540 C C . THR A 1 193 ? -18.548 -2.586 16.861 1.00 92.75 193 THR A C 1
ATOM 1542 O O . THR A 1 193 ? -19.281 -1.600 16.829 1.00 92.75 193 THR A O 1
ATOM 1545 N N . VAL A 1 194 ? -18.923 -3.737 17.423 1.00 92.62 194 VAL A N 1
ATOM 1546 C CA . VAL A 1 194 ? -20.278 -3.959 17.940 1.00 92.62 194 VAL A CA 1
ATOM 1547 C C . VAL A 1 194 ? -20.570 -3.115 19.186 1.00 92.62 194 VAL A C 1
ATOM 1549 O O . VAL A 1 194 ? -21.658 -2.556 19.322 1.00 92.62 194 VAL A O 1
ATOM 1552 N N . TYR A 1 195 ? -19.627 -3.009 20.126 1.00 92.00 195 TYR A N 1
ATOM 1553 C CA . TYR A 1 195 ? -19.865 -2.259 21.364 1.00 92.00 195 TYR A CA 1
ATOM 1554 C C . TYR A 1 195 ? -19.765 -0.745 21.184 1.00 92.00 195 TYR A C 1
ATOM 1556 O O . TYR A 1 195 ? -20.462 -0.027 21.897 1.00 92.00 195 TYR A O 1
ATOM 1564 N N . LEU A 1 196 ? -18.974 -0.256 20.227 1.00 91.75 196 LEU A N 1
ATOM 1565 C CA . LEU A 1 196 ? -18.922 1.161 19.867 1.00 91.75 196 LEU A CA 1
ATOM 1566 C C . LEU A 1 196 ? -20.253 1.632 19.269 1.00 91.75 196 LEU A C 1
ATOM 1568 O O . LEU A 1 196 ? -20.765 2.669 19.682 1.00 91.75 196 LEU A O 1
ATOM 1572 N N . GLU A 1 197 ? -20.863 0.844 18.379 1.00 90.81 197 GLU A N 1
ATOM 1573 C CA . GLU A 1 197 ? -22.204 1.129 17.851 1.00 90.81 197 GLU A CA 1
ATOM 1574 C C . GLU A 1 197 ? -23.250 1.171 18.975 1.00 90.81 197 GLU A C 1
ATOM 1576 O O . GLU A 1 197 ? -24.042 2.110 19.083 1.00 90.81 197 GLU A O 1
ATOM 1581 N N . ARG A 1 198 ? -23.225 0.178 19.871 1.00 91.06 198 ARG A N 1
ATOM 1582 C CA . ARG A 1 198 ? -24.133 0.135 21.027 1.00 91.06 198 ARG A CA 1
ATOM 1583 C C . ARG A 1 198 ? -23.929 1.321 21.963 1.00 91.06 198 ARG A C 1
ATOM 1585 O O . ARG A 1 198 ? -24.914 1.855 22.465 1.00 91.06 198 ARG A O 1
ATOM 1592 N N . ALA A 1 199 ? -22.683 1.719 22.206 1.00 89.94 199 ALA A N 1
ATOM 1593 C CA . ALA A 1 199 ? -22.361 2.875 23.031 1.00 89.94 199 ALA A CA 1
ATOM 1594 C C . ALA A 1 199 ? -22.885 4.169 22.395 1.00 89.94 199 ALA A C 1
ATOM 1596 O O . ALA A 1 199 ? -23.569 4.929 23.073 1.00 89.94 199 ALA A O 1
ATOM 1597 N N . ALA A 1 200 ? -22.666 4.377 21.094 1.00 90.38 200 ALA A N 1
ATOM 1598 C CA . ALA A 1 200 ? -23.195 5.534 20.372 1.00 90.38 200 ALA A CA 1
ATOM 1599 C C . ALA A 1 200 ? -24.732 5.602 20.442 1.00 90.38 200 ALA A C 1
ATOM 1601 O O . ALA A 1 200 ? -25.298 6.650 20.749 1.00 90.38 200 ALA A O 1
ATOM 1602 N N . ASN A 1 201 ? -25.417 4.471 20.247 1.00 89.62 201 ASN A N 1
ATOM 1603 C CA . ASN A 1 201 ? -26.877 4.400 20.353 1.00 89.62 201 ASN A CA 1
ATOM 1604 C C . ASN A 1 201 ? -27.381 4.649 21.780 1.00 89.62 201 ASN A C 1
ATOM 1606 O O . ASN A 1 201 ? -28.392 5.326 21.965 1.00 89.62 201 ASN A O 1
ATOM 1610 N N . ALA A 1 202 ? -26.675 4.145 22.795 1.00 88.56 202 ALA A N 1
ATOM 1611 C CA . ALA A 1 202 ? -27.010 4.422 24.186 1.00 88.56 202 ALA A CA 1
ATOM 1612 C C . ALA A 1 202 ? -26.860 5.914 24.514 1.00 88.56 202 ALA A C 1
ATOM 1614 O O . ALA A 1 202 ? -27.754 6.471 25.141 1.00 88.56 202 ALA A O 1
ATOM 1615 N N . LEU A 1 203 ? -25.790 6.575 24.055 1.00 88.62 203 LEU A N 1
ATOM 1616 C CA . LEU A 1 203 ? -25.587 8.017 24.248 1.00 88.62 203 LEU A CA 1
ATOM 1617 C C . LEU A 1 203 ? -26.714 8.841 23.610 1.00 88.62 203 LEU A C 1
ATOM 1619 O O . LEU A 1 203 ? -27.293 9.695 24.281 1.00 88.62 203 LEU A O 1
ATOM 1623 N N . ARG A 1 204 ? -27.101 8.514 22.367 1.00 88.19 204 ARG A N 1
ATOM 1624 C CA . ARG A 1 204 ? -28.264 9.131 21.701 1.00 88.19 204 ARG A CA 1
ATOM 1625 C C . ARG A 1 204 ? -29.551 8.943 22.510 1.00 88.19 204 ARG A C 1
ATOM 1627 O O . ARG A 1 204 ? -30.302 9.893 22.699 1.00 88.19 204 ARG A O 1
ATOM 1634 N N . GLY A 1 205 ? -29.787 7.735 23.027 1.00 85.81 205 GLY A N 1
ATOM 1635 C CA . GLY A 1 205 ? -30.962 7.421 23.848 1.00 85.81 205 GLY A CA 1
ATOM 1636 C C . GLY A 1 205 ? -31.023 8.173 25.185 1.00 85.81 205 GLY A C 1
ATOM 1637 O O . GLY A 1 205 ? -32.112 8.383 25.705 1.00 85.81 205 GLY A O 1
ATOM 1638 N N . HIS A 1 206 ? -29.879 8.619 25.715 1.00 85.12 206 HIS A N 1
ATOM 1639 C CA . HIS A 1 206 ? -29.792 9.462 26.916 1.00 85.12 206 HIS A CA 1
ATOM 1640 C C . HIS A 1 206 ? -29.824 10.969 26.595 1.00 85.12 206 HIS A C 1
ATOM 1642 O O . HIS A 1 206 ? -29.571 11.788 27.476 1.00 85.12 206 HIS A O 1
ATOM 1648 N N . GLY A 1 207 ? -30.120 11.352 25.348 1.00 82.88 207 GLY A N 1
ATOM 1649 C CA . GLY A 1 207 ? -30.232 12.750 24.933 1.00 82.88 207 GLY A CA 1
ATOM 1650 C C . GLY A 1 207 ? -28.897 13.452 24.669 1.00 82.88 207 GLY A C 1
ATOM 1651 O O . GLY A 1 207 ? -28.887 14.669 24.499 1.00 82.88 207 GLY A O 1
ATOM 1652 N N . GLN A 1 208 ? -27.772 12.727 24.609 1.00 84.50 208 GLN A N 1
ATOM 1653 C CA . GLN A 1 208 ? -26.507 13.318 24.170 1.00 84.50 208 GLN A CA 1
ATOM 1654 C C . GLN A 1 208 ? -26.457 13.419 22.642 1.00 84.50 208 GLN A C 1
ATOM 1656 O O . GLN A 1 208 ? -26.736 12.452 21.928 1.00 84.50 208 GLN A O 1
ATOM 1661 N N . ALA A 1 209 ? -26.059 14.589 22.139 1.00 82.19 209 ALA A N 1
ATOM 1662 C CA . ALA A 1 209 ? -25.833 14.800 20.717 1.00 82.19 209 ALA A CA 1
ATOM 1663 C C . ALA A 1 209 ? -24.571 14.041 20.273 1.00 82.19 209 ALA A C 1
ATOM 1665 O O . ALA A 1 209 ? -23.455 14.392 20.654 1.00 82.19 209 ALA A O 1
ATOM 1666 N N . VAL A 1 210 ? -24.754 12.993 19.470 1.00 84.44 210 VAL A N 1
ATOM 1667 C CA . VAL A 1 210 ? -23.664 12.262 18.814 1.00 84.44 210 VAL A CA 1
ATOM 1668 C C . VAL A 1 210 ? -23.621 12.707 17.357 1.00 84.44 210 VAL A C 1
ATOM 1670 O O . VAL A 1 210 ? -24.568 12.450 16.621 1.00 84.44 210 VAL A O 1
ATOM 1673 N N . ASP A 1 211 ? -22.544 13.382 16.954 1.00 87.19 211 ASP A N 1
ATOM 1674 C CA . ASP A 1 211 ? -22.340 13.809 15.567 1.00 87.19 211 ASP A CA 1
ATOM 1675 C C . ASP A 1 211 ? -21.952 12.613 14.681 1.00 87.19 211 ASP A C 1
ATOM 1677 O O . ASP A 1 211 ? -20.882 12.013 14.837 1.00 87.19 211 ASP A O 1
ATOM 1681 N N . ASP A 1 212 ? -22.815 12.287 13.720 1.00 85.06 212 ASP A N 1
ATOM 1682 C CA . ASP A 1 212 ? -22.603 11.212 12.747 1.00 85.06 212 ASP A CA 1
ATOM 1683 C C . ASP A 1 212 ? -21.363 11.455 11.879 1.00 85.06 212 ASP A C 1
ATOM 1685 O O . ASP A 1 212 ? -20.678 10.508 11.481 1.00 85.06 212 ASP A O 1
ATOM 1689 N N . GLY A 1 213 ? -21.020 12.724 11.648 1.00 86.31 213 GLY A N 1
ATOM 1690 C CA . GLY A 1 213 ? -19.808 13.129 10.955 1.00 86.31 213 GLY A CA 1
ATOM 1691 C C . GLY A 1 213 ? -18.535 12.740 11.703 1.00 86.31 213 GLY A C 1
ATOM 1692 O O . GLY A 1 213 ? -17.504 12.544 11.060 1.00 86.31 213 GLY A O 1
ATOM 1693 N N . LEU A 1 214 ? -18.587 12.564 13.028 1.00 85.69 214 LEU A N 1
ATOM 1694 C CA . LEU A 1 214 ? -17.434 12.144 13.828 1.00 85.69 214 LEU A CA 1
ATOM 1695 C C . LEU A 1 214 ? -17.270 10.622 13.898 1.00 85.69 214 LEU A C 1
ATOM 1697 O O . LEU A 1 214 ? -16.148 10.136 14.067 1.00 85.69 214 LEU A O 1
ATOM 1701 N N . LEU A 1 215 ? -18.349 9.857 13.699 1.00 85.19 215 LEU A N 1
ATOM 1702 C CA . LEU A 1 215 ? -18.315 8.390 13.752 1.00 85.19 215 LEU A CA 1
ATOM 1703 C C . LEU A 1 215 ? -17.356 7.786 12.718 1.00 85.19 215 LEU A C 1
ATOM 1705 O O . LEU A 1 215 ? -16.734 6.760 12.984 1.00 85.19 215 LEU A O 1
ATOM 1709 N N . GLN A 1 216 ? -17.165 8.447 11.571 1.00 84.06 216 GLN A N 1
ATOM 1710 C CA . GLN A 1 216 ? -16.226 8.000 10.533 1.00 84.06 216 GLN A CA 1
ATOM 1711 C C . GLN A 1 216 ? -14.753 7.994 10.987 1.00 84.06 216 GLN A C 1
ATOM 1713 O O . GLN A 1 216 ? -13.921 7.321 10.374 1.00 84.06 216 GLN A O 1
ATOM 1718 N N . TYR A 1 217 ? -14.419 8.746 12.043 1.00 83.62 217 TYR A N 1
ATOM 1719 C CA . TYR A 1 217 ? -13.065 8.831 12.599 1.00 83.62 217 TYR A CA 1
ATOM 1720 C C . TYR A 1 217 ? -12.838 7.853 13.757 1.00 83.62 217 TYR A C 1
ATOM 1722 O O . TYR A 1 217 ? -11.718 7.740 14.260 1.00 83.62 217 TYR A O 1
ATOM 1730 N N . LEU A 1 218 ? -13.875 7.123 14.172 1.00 87.19 218 LEU A N 1
ATOM 1731 C CA . LEU A 1 218 ? -13.785 6.156 15.251 1.00 87.19 218 LEU A CA 1
ATOM 1732 C C . LEU A 1 218 ? -13.070 4.886 14.777 1.00 87.19 218 LEU A C 1
ATOM 1734 O O . LEU A 1 218 ? -13.425 4.276 13.767 1.00 87.19 218 LEU A O 1
ATOM 1738 N N . SER A 1 219 ? -12.055 4.461 15.527 1.00 88.62 219 SER A N 1
ATOM 1739 C CA . SER A 1 219 ? -11.288 3.258 15.213 1.00 88.62 219 SER A CA 1
ATOM 1740 C C . SER A 1 219 ? -11.697 2.098 16.124 1.00 88.62 219 SER A C 1
ATOM 1742 O O . SER A 1 219 ? -11.558 2.214 17.343 1.00 88.62 219 SER A O 1
ATOM 1744 N N . PRO A 1 220 ? -12.100 0.931 15.580 1.00 90.94 220 PRO A N 1
ATOM 1745 C CA . PRO A 1 220 ? -12.362 -0.265 16.380 1.00 90.94 220 PRO A CA 1
ATOM 1746 C C . PRO A 1 220 ? -11.068 -0.952 16.846 1.00 90.94 220 PRO A C 1
ATOM 1748 O O . PRO A 1 220 ? -11.101 -2.076 17.335 1.00 90.94 220 PRO A O 1
ATOM 1751 N N . LEU A 1 221 ? -9.908 -0.319 16.660 1.00 90.31 221 LEU A N 1
ATOM 1752 C CA . LEU A 1 221 ? -8.609 -0.889 16.998 1.00 90.31 221 LEU A CA 1
ATOM 1753 C C . LEU A 1 221 ? -8.136 -0.517 18.404 1.00 90.31 221 LEU A C 1
ATOM 1755 O O . LEU A 1 221 ? -7.069 -0.979 18.759 1.00 90.31 221 LEU A O 1
ATOM 1759 N N . GLY A 1 222 ? -8.858 0.286 19.193 1.00 87.25 222 GLY A N 1
ATOM 1760 C CA . GLY A 1 222 ? -8.458 0.609 20.573 1.00 87.25 222 GLY A CA 1
ATOM 1761 C C . GLY A 1 222 ? -8.561 -0.595 21.522 1.00 87.25 222 GLY A C 1
ATOM 1762 O O . GLY A 1 222 ? -9.462 -1.417 21.379 1.00 87.25 222 GLY A O 1
ATOM 1763 N N . TRP A 1 223 ? -7.658 -0.721 22.499 1.00 88.88 223 TRP A N 1
ATOM 1764 C CA . TRP A 1 223 ? -7.655 -1.849 23.454 1.00 88.88 223 TRP A CA 1
ATOM 1765 C C . TRP A 1 223 ? -7.444 -1.453 24.915 1.00 88.88 223 TRP A C 1
ATOM 1767 O O . TRP A 1 223 ? -7.324 -2.330 25.761 1.00 88.88 223 TRP A O 1
ATOM 1777 N N . GLU A 1 224 ? -7.415 -0.162 25.240 1.00 87.69 224 GLU A N 1
ATOM 1778 C CA . GLU A 1 224 ? -7.175 0.319 26.610 1.00 87.69 224 GLU A CA 1
ATOM 1779 C C . GLU A 1 224 ? -8.244 -0.163 27.605 1.00 87.69 224 GLU A C 1
ATOM 1781 O O . GLU A 1 224 ? -7.977 -0.348 28.789 1.00 87.69 224 GLU A O 1
ATOM 1786 N N . HIS A 1 225 ? -9.459 -0.431 27.123 1.00 86.50 225 HIS A N 1
ATOM 1787 C CA . HIS A 1 225 ? -10.561 -0.983 27.913 1.00 86.50 225 HIS A CA 1
ATOM 1788 C C . HIS A 1 225 ? -10.532 -2.514 28.049 1.00 86.50 225 HIS A C 1
ATOM 1790 O O . HIS A 1 225 ? -11.405 -3.072 28.721 1.00 86.50 225 HIS A O 1
ATOM 1796 N N . ILE A 1 226 ? -9.578 -3.197 27.410 1.00 87.06 226 ILE A N 1
ATOM 1797 C CA . ILE A 1 226 ? -9.439 -4.656 27.418 1.00 87.06 226 ILE A CA 1
ATOM 1798 C C . ILE A 1 226 ? -8.273 -5.031 28.323 1.00 87.06 226 ILE A C 1
ATOM 1800 O O . ILE A 1 226 ? -7.134 -4.635 28.090 1.00 87.06 226 ILE A O 1
ATOM 1804 N N . ASN A 1 227 ? -8.546 -5.854 29.335 1.00 85.62 227 ASN A N 1
ATOM 1805 C CA . ASN A 1 227 ? -7.480 -6.388 30.164 1.00 85.62 227 ASN A CA 1
ATOM 1806 C C . ASN A 1 227 ? -6.768 -7.540 29.434 1.00 85.62 227 ASN A C 1
ATOM 1808 O O . ASN A 1 227 ? -7.345 -8.615 29.268 1.00 85.62 227 ASN A O 1
ATOM 1812 N N . LEU A 1 228 ? -5.540 -7.286 28.974 1.00 84.00 228 LEU A N 1
ATOM 1813 C CA . LEU A 1 228 ? -4.693 -8.253 28.262 1.00 84.00 228 LEU A CA 1
ATOM 1814 C C . LEU A 1 228 ? -3.741 -9.015 29.203 1.00 84.00 228 LEU A C 1
ATOM 1816 O O . LEU A 1 228 ? -3.064 -9.949 28.767 1.00 84.00 228 LEU A O 1
ATOM 1820 N N . THR A 1 229 ? -3.687 -8.640 30.486 1.00 78.75 229 THR A N 1
ATOM 1821 C CA . THR A 1 229 ? -2.803 -9.231 31.498 1.00 78.75 229 THR A CA 1
ATOM 1822 C C . THR A 1 229 ? -3.575 -9.668 32.749 1.00 78.75 229 THR A C 1
ATOM 1824 O O . THR A 1 229 ? -4.693 -9.229 33.014 1.00 78.75 229 THR A O 1
ATOM 1827 N N . GLY A 1 230 ? -2.977 -10.563 33.537 1.00 76.62 230 GLY A N 1
ATOM 1828 C CA . GLY A 1 230 ? -3.576 -11.097 34.764 1.00 76.62 230 GLY A CA 1
ATOM 1829 C C . GLY A 1 230 ? -4.329 -12.416 34.573 1.00 76.62 230 GLY A C 1
ATOM 1830 O O . GLY A 1 230 ? -4.229 -13.066 33.531 1.00 76.62 230 GLY A O 1
ATOM 1831 N N . ASP A 1 231 ? -5.057 -12.821 35.615 1.00 74.31 231 ASP A N 1
ATOM 1832 C CA . ASP A 1 231 ? -5.704 -14.131 35.682 1.00 74.31 231 ASP A CA 1
ATOM 1833 C C . ASP A 1 231 ? -7.084 -14.130 35.016 1.00 74.31 231 ASP A C 1
ATOM 1835 O O . ASP A 1 231 ? -8.030 -13.463 35.449 1.00 74.31 231 ASP A O 1
ATOM 1839 N N . TYR A 1 232 ? -7.226 -14.943 33.970 1.00 75.69 232 TYR A N 1
ATOM 1840 C CA . TYR A 1 232 ? -8.496 -15.155 33.281 1.00 75.69 232 TYR A CA 1
ATOM 1841 C C . TYR A 1 232 ? -9.341 -16.190 34.030 1.00 75.69 232 TYR A C 1
ATOM 1843 O O . TYR A 1 232 ? -9.340 -17.381 33.717 1.00 75.69 232 TYR A O 1
ATOM 1851 N N . LEU A 1 233 ? -10.080 -15.729 35.038 1.00 73.44 233 LEU A N 1
ATOM 1852 C CA . LEU A 1 233 ? -11.014 -16.570 35.783 1.00 73.44 233 LEU A CA 1
ATOM 1853 C C . LEU A 1 233 ? -12.313 -16.764 34.990 1.00 73.44 233 LEU A C 1
ATOM 1855 O O . LEU A 1 233 ? -13.220 -15.929 35.013 1.00 73.44 233 LEU A O 1
ATOM 1859 N N . TRP A 1 234 ? -12.431 -17.905 34.316 1.00 69.88 234 TRP A N 1
ATOM 1860 C CA . TRP A 1 234 ? -13.652 -18.319 33.625 1.00 69.88 234 TRP A CA 1
ATOM 1861 C C . TRP A 1 234 ? -14.695 -18.818 34.633 1.00 69.88 234 TRP A C 1
ATOM 1863 O O . TRP A 1 234 ? -14.928 -20.016 34.776 1.00 69.88 234 TRP A O 1
ATOM 1873 N N . ARG A 1 235 ? -15.339 -17.902 35.368 1.00 61.78 235 ARG A N 1
ATOM 1874 C CA . ARG A 1 235 ? -16.517 -18.263 36.170 1.00 61.78 235 ARG A CA 1
ATOM 1875 C C . ARG A 1 235 ? -17.664 -18.603 35.213 1.00 61.78 235 ARG A C 1
ATOM 1877 O O . ARG A 1 235 ? -18.114 -17.755 34.448 1.00 61.78 235 ARG A O 1
ATOM 1884 N N . SER A 1 236 ? -18.149 -19.840 35.269 1.00 57.59 236 SER A N 1
ATOM 1885 C CA . SER A 1 236 ? -19.219 -20.405 34.426 1.00 57.59 236 SER A CA 1
ATOM 1886 C C . SER A 1 236 ? -20.600 -19.736 34.579 1.00 57.59 236 SER A C 1
ATOM 1888 O O . SER A 1 236 ? -21.567 -20.174 33.956 1.00 57.59 236 SER A O 1
ATOM 1890 N N . SER A 1 237 ? -20.717 -18.677 35.385 1.00 52.06 237 SER A N 1
ATOM 1891 C CA . SER A 1 237 ? -21.984 -18.142 35.893 1.00 52.06 237 SER A CA 1
ATOM 1892 C C . SER A 1 237 ? -22.626 -17.034 35.054 1.00 52.06 237 SER A C 1
ATOM 1894 O O . SER A 1 237 ? -23.763 -16.664 35.325 1.00 52.06 237 SER A O 1
ATOM 1896 N N . ALA A 1 238 ? -21.970 -16.524 34.010 1.00 56.81 238 ALA A N 1
ATOM 1897 C CA . ALA A 1 238 ? -22.560 -15.519 33.123 1.00 56.81 238 ALA A CA 1
ATOM 1898 C C . ALA A 1 238 ? -22.621 -16.026 31.677 1.00 56.81 238 ALA A C 1
ATOM 1900 O O . ALA A 1 238 ? -21.961 -15.491 30.784 1.00 56.81 238 ALA A O 1
ATOM 1901 N N . LYS A 1 239 ? -23.422 -17.073 31.429 1.00 60.66 239 LYS A N 1
ATOM 1902 C CA . LYS A 1 239 ? -23.838 -17.405 30.060 1.00 60.66 239 LYS A CA 1
ATOM 1903 C C . LYS A 1 239 ? -24.735 -16.277 29.558 1.00 60.66 239 LYS A C 1
ATOM 1905 O O . LYS A 1 239 ? -25.923 -16.221 29.863 1.00 60.66 239 LYS A O 1
ATOM 1910 N N . ILE A 1 240 ? -24.148 -15.353 28.809 1.00 67.12 240 ILE A N 1
ATOM 1911 C CA . ILE A 1 240 ? -24.906 -14.379 28.030 1.00 67.12 240 ILE A CA 1
ATOM 1912 C C . ILE A 1 240 ? -25.738 -15.195 27.035 1.00 67.12 240 ILE A C 1
ATOM 1914 O O . ILE A 1 240 ? -25.181 -15.995 26.284 1.00 67.12 240 ILE A O 1
ATOM 1918 N N . GLY A 1 241 ? -27.066 -15.067 27.086 1.00 69.06 241 GLY A N 1
ATOM 1919 C CA . GLY A 1 241 ? -27.954 -15.787 26.167 1.00 69.06 241 GLY A CA 1
ATOM 1920 C C . GLY A 1 241 ? -27.604 -15.495 24.704 1.00 69.06 241 GLY A C 1
ATOM 1921 O O . GLY A 1 241 ? -27.052 -14.437 24.403 1.00 69.06 241 GLY A O 1
ATOM 1922 N N . ALA A 1 242 ? -27.921 -16.416 23.792 1.00 65.62 242 ALA A N 1
ATOM 1923 C CA . ALA A 1 242 ? -27.669 -16.223 22.364 1.00 65.62 242 ALA A CA 1
ATOM 1924 C C . ALA A 1 242 ? -28.255 -14.881 21.879 1.00 65.62 242 ALA A C 1
ATOM 1926 O O . ALA A 1 242 ? -29.396 -14.547 22.195 1.00 65.62 242 ALA A O 1
ATOM 1927 N N . GLY A 1 243 ? -27.448 -14.083 21.173 1.00 67.88 243 GLY A N 1
ATOM 1928 C CA . GLY A 1 243 ? -27.836 -12.750 20.691 1.00 67.88 243 GLY A CA 1
ATOM 1929 C C . GLY A 1 243 ? -27.926 -11.655 21.764 1.00 67.88 243 GLY A C 1
ATOM 1930 O O . GLY A 1 243 ? -28.223 -10.508 21.438 1.00 67.88 243 GLY A O 1
ATOM 1931 N N . LYS A 1 244 ? -27.657 -11.966 23.038 1.00 79.44 244 LYS A N 1
ATOM 1932 C CA . LYS A 1 244 ? -27.550 -10.959 24.099 1.00 79.44 244 LYS A CA 1
ATOM 1933 C C . LYS A 1 244 ? -26.115 -10.443 24.187 1.00 79.44 244 LYS A C 1
ATOM 1935 O O . LYS A 1 244 ? -25.156 -11.110 23.807 1.00 79.44 244 LYS A O 1
ATOM 1940 N N . PHE A 1 245 ? -25.970 -9.236 24.716 1.00 82.94 245 PHE A N 1
ATOM 1941 C CA . PHE A 1 245 ? -24.686 -8.561 24.878 1.00 82.94 245 PHE A CA 1
ATOM 1942 C C . PHE A 1 245 ? -24.437 -8.272 26.355 1.00 82.94 245 PHE A C 1
ATOM 1944 O O . PHE A 1 245 ? -25.375 -8.226 27.154 1.00 82.94 245 PHE A O 1
ATOM 1951 N N . ARG A 1 246 ? -23.174 -8.047 26.721 1.00 83.56 246 ARG A N 1
ATOM 1952 C CA . ARG A 1 246 ? -22.836 -7.527 28.045 1.00 83.56 246 ARG A CA 1
ATOM 1953 C C . ARG A 1 246 ? -23.439 -6.128 28.210 1.00 83.56 246 ARG A C 1
ATOM 1955 O O . ARG A 1 246 ? -23.482 -5.369 27.234 1.00 83.56 246 ARG A O 1
ATOM 1962 N N . PRO A 1 247 ? -23.907 -5.784 29.420 1.00 84.94 247 PRO A N 1
ATOM 1963 C CA . PRO A 1 247 ? -24.373 -4.435 29.702 1.00 84.94 247 PRO A CA 1
ATOM 1964 C C . PRO A 1 247 ? -23.231 -3.429 29.512 1.00 84.94 247 PRO A C 1
ATOM 1966 O O . PRO A 1 247 ? -22.064 -3.740 29.767 1.00 84.94 247 PRO A O 1
ATOM 1969 N N . LEU A 1 248 ? -23.578 -2.231 29.039 1.00 85.88 248 LEU A N 1
ATOM 1970 C CA . LEU A 1 248 ? -22.646 -1.106 28.980 1.00 85.88 248 LEU A CA 1
ATOM 1971 C C . LEU A 1 248 ? -22.359 -0.605 30.401 1.00 85.88 248 LEU A C 1
ATOM 1973 O O . LEU A 1 248 ? -23.168 -0.800 31.310 1.00 85.88 248 LEU A O 1
ATOM 1977 N N . ARG A 1 249 ? -21.205 0.040 30.595 1.00 84.00 249 ARG A N 1
ATOM 1978 C CA . ARG A 1 249 ? -20.919 0.724 31.862 1.00 84.00 249 ARG A CA 1
ATOM 1979 C C . ARG A 1 249 ? -21.892 1.901 32.020 1.00 84.00 249 ARG A C 1
ATOM 1981 O O . ARG A 1 249 ? -22.172 2.561 31.018 1.00 84.00 249 ARG A O 1
ATOM 1988 N N . PRO A 1 250 ? -22.408 2.158 33.233 1.00 78.81 250 PRO A N 1
ATOM 1989 C CA . PRO A 1 250 ? -23.251 3.320 33.474 1.00 78.81 250 PRO A CA 1
ATOM 1990 C C . PRO A 1 250 ? -22.475 4.601 33.155 1.00 78.81 250 PRO A C 1
ATOM 1992 O O . PRO A 1 250 ? -21.276 4.692 33.433 1.00 78.81 250 PRO A O 1
ATOM 1995 N N . LEU A 1 251 ? -23.161 5.570 32.549 1.00 72.88 251 LEU A N 1
ATOM 1996 C CA . LEU A 1 251 ? -22.603 6.895 32.301 1.00 72.88 251 LEU A CA 1
ATOM 1997 C C . LEU A 1 251 ? -22.374 7.571 33.655 1.00 72.88 251 LEU A C 1
ATOM 1999 O O . LEU A 1 251 ? -23.275 7.589 34.494 1.00 72.88 251 LEU A O 1
ATOM 2003 N N . GLN A 1 252 ? -21.167 8.090 33.887 1.00 69.38 252 GLN A N 1
ATOM 2004 C CA . GLN A 1 252 ? -20.944 8.954 35.042 1.00 69.38 252 GLN A CA 1
ATOM 2005 C C . GLN A 1 252 ? -21.748 10.246 34.830 1.00 69.38 252 GLN A C 1
ATOM 2007 O O . GLN A 1 252 ? -21.706 10.787 33.721 1.00 69.38 252 GLN A O 1
ATOM 2012 N N . PRO A 1 253 ? -22.508 10.720 35.834 1.00 59.59 253 PRO A N 1
ATOM 2013 C CA . PRO A 1 253 ? -23.126 12.036 35.755 1.00 59.59 253 PRO A CA 1
ATOM 2014 C C . PRO A 1 253 ? -22.024 13.094 35.614 1.00 59.59 253 PRO A C 1
ATOM 2016 O O . PRO A 1 253 ? -20.982 12.981 36.263 1.00 59.59 253 PRO A O 1
ATOM 2019 N N . ALA A 1 254 ? -22.251 14.043 34.703 1.00 56.38 254 ALA A N 1
ATOM 2020 C CA . ALA A 1 254 ? -21.349 15.159 34.424 1.00 56.38 254 ALA A CA 1
ATOM 2021 C C . ALA A 1 254 ? -21.213 16.103 35.625 1.00 56.38 254 ALA A C 1
ATOM 2023 O O . ALA A 1 254 ? -22.210 16.244 36.372 1.00 56.38 254 ALA A O 1
#

pLDDT: mean 77.14, std 10.35, range [51.12, 93.94]

Solvent-accessible surface area (backbone atoms only — not comparable to full-atom values): 14783 Å² total; per-residue (Å²): 134,53,73,54,55,52,51,37,30,50,46,17,31,36,54,51,48,26,54,50,35,46,52,47,37,74,68,61,72,65,101,59,32,68,64,52,33,51,51,30,47,54,50,26,52,53,39,52,55,51,40,54,58,52,45,53,53,39,46,76,73,76,38,75,69,78,84,46,73,71,49,28,66,73,43,38,75,61,57,90,49,51,62,61,52,54,51,31,40,76,71,62,80,37,55,66,68,60,51,52,54,62,39,66,74,45,56,89,79,34,60,45,45,47,27,51,51,49,54,56,44,48,57,49,48,55,52,50,53,51,39,75,70,32,68,66,54,40,52,53,52,47,54,52,48,51,53,52,50,41,48,50,49,43,46,37,57,74,32,61,68,72,85,55,59,83,81,57,91,45,72,66,56,40,47,52,52,54,51,51,52,52,51,52,48,49,50,49,31,52,51,35,49,56,51,52,54,50,49,55,52,50,40,46,75,71,72,44,90,74,61,71,85,55,56,81,73,62,68,42,54,74,54,91,91,53,84,83,71,83,85,85,78,82,69,86,83,74,76,70,53,91,96,54,76,82,80,76,80,82,80,78,85,130

Mean predicted aligned error: 14.97 Å

Organism: Aquipseudomonas alcaligenes (NCBI:txid43263)

Radius of gyration: 27.84 Å; Cα contacts (8 Å, |Δi|>4): 160; chains: 1; bounding box: 56×49×72 Å

Foldseek 3Di:
DDPLLLLQLLLLQLVVLLVLLVVCLVVPDDPCNVVSNVVSVVVSVVSVVVSVVSCVVSVVVVHHYDDDPVSSVVRYLQDNCQVVVVVCCVVVVDPPVRVVVVCVVCVPPDSNNVSVVSVVVSVVVVLVVVCVVDPVSVVVVVVVVVLVVLLVVLLQLLVVPPRNDDPDPDPVSSVVVVVVSVVVQVVQLVVLVVVVVVVLVVCVVVVHDDDPVCVVVDGSSDPPVPDSDDDDDPDVPDPQPVPGDDDDDDDDDD

Nearest PDB structures (foldseek):
  3t9j-assembly1_A-4  TM=6.064E-01  e=6.530E-04  Helicobacter pylori
  6sev-assembly1_C-2  TM=6.014E-01  e=3.333E-03  Listeria innocua
  2bk6-assembly1_C  TM=5.882E-01  e=3.884E-03  Listeria innocua
  2bjy-assembly1_L  TM=6.247E-01  e=7.157E-03  Listeria innocua
  6hvq-assembly1_E-2  TM=5.987E-01  e=6.802E-03  Listeria innocua Clip11262